Protein 4OLL (pdb70)

Secondary structure (DSSP, 8-state):
-TTHHHHHHHHHHTSGGGTT--GGGGHHHHTT-EEEEE-TT-EEE-TTS------EEE--EEEEE--SSSSPEE------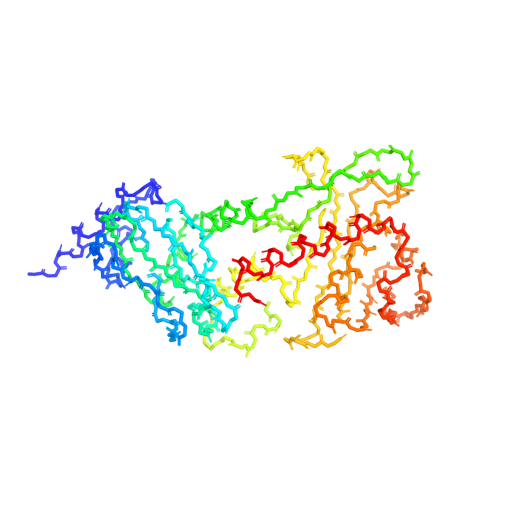-SHHHHHHT----SEEEESS-EEEEE--HHHHHHHHHS---HHHHHHHHHHHHTT---EEEE-TTS-EEEE-B--TT-GGG---TTTTSSS--HHHHHHHHHT--SSEEEE---STTS---EEEEEE-SSTT---EEEEEE-GGGTTTTHHHH--HHHHHHHHHT--EEE----TT------TTS---------EEE---GGGSSS-HHHHHHHHHHHHHHHHHTT-

CATH classification: 2.60.120.10 (+1 more: 3.40.630.30)

Structure (mmCIF, N/CA/C/O backbone):
data_4OLL
#
_entry.id   4OLL
#
_cell.length_a   38.305
_cell.length_b   82.750
_cell.length_c   105.514
_cell.angle_alpha   90.000
_cell.angle_beta   90.000
_cell.angle_gamma   90.000
#
_symmetry.space_group_name_H-M   'P 21 21 21'
#
loop_
_entity.id
_entity.type
_entity.pdbx_description
1 polymer 'Acetyltransferase Pat'
2 non-polymer 'MERCURY (II) ION'
3 non-polymer 'CALCIUM ION'
4 water water
#
loop_
_atom_site.group_PDB
_atom_site.id
_atom_site.type_symbol
_atom_site.label_atom_id
_atom_site.label_alt_id
_atom_site.label_comp_id
_atom_site.label_asym_id
_atom_site.label_entity_id
_atom_site.label_seq_id
_atom_site.pdbx_PDB_ins_code
_atom_site.Cartn_x
_atom_site.Cartn_y
_atom_site.Cartn_z
_atom_site.occupancy
_atom_site.B_iso_or_equiv
_atom_site.auth_seq_id
_atom_site.auth_comp_id
_atom_site.auth_asym_id
_atom_site.auth_atom_id
_atom_site.pdbx_PDB_model_num
ATOM 1 N N . VAL A 1 8 ? 8.928 47.476 18.730 1.00 110.67 1 VAL A N 1
ATOM 2 C CA . VAL A 1 8 ? 10.003 47.135 17.750 1.00 111.09 1 VAL A CA 1
ATOM 3 C C . VAL A 1 8 ? 9.970 45.632 17.434 1.00 111.29 1 VAL A C 1
ATOM 4 O O . VAL A 1 8 ? 9.499 44.834 18.248 1.00 115.48 1 VAL A O 1
ATOM 8 N N . ALA A 1 9 ? 10.457 45.255 16.250 1.00 110.33 2 ALA A N 1
ATOM 9 C CA . ALA A 1 9 ? 10.402 43.863 15.776 1.00 102.17 2 ALA A CA 1
ATOM 10 C C . ALA A 1 9 ? 11.505 42.955 16.351 1.00 100.53 2 ALA A C 1
ATOM 11 O O . ALA A 1 9 ? 11.794 41.899 15.799 1.00 100.40 2 ALA A O 1
ATOM 13 N N . GLU A 1 10 ? 12.105 43.368 17.466 1.00 101.62 3 GLU A N 1
ATOM 14 C CA . GLU A 1 10 ? 13.033 42.528 18.231 1.00 99.20 3 GLU A CA 1
ATOM 15 C C . GLU A 1 10 ? 12.281 41.546 19.158 1.00 93.32 3 GLU A C 1
ATOM 16 O O . GLU A 1 10 ? 12.897 40.813 19.935 1.00 91.97 3 GLU A O 1
ATOM 22 N N . LEU A 1 11 ? 10.951 41.547 19.081 1.00 86.97 4 LEU A N 1
ATOM 23 C CA . LEU A 1 11 ? 10.133 40.513 19.714 1.00 84.82 4 LEU A CA 1
ATOM 24 C C . LEU A 1 11 ? 10.428 39.143 19.065 1.00 79.91 4 LEU A C 1
ATOM 25 O O . LEU A 1 11 ? 10.203 38.096 19.678 1.00 78.49 4 LEU A O 1
ATOM 30 N N . THR A 1 12 ? 10.925 39.173 17.827 1.00 72.88 5 THR A N 1
ATOM 31 C CA . THR A 1 12 ? 11.452 37.981 17.145 1.00 69.39 5 THR A CA 1
ATOM 32 C C . THR A 1 12 ? 12.620 37.389 17.941 1.00 66.10 5 THR A C 1
ATOM 33 O O . THR A 1 12 ? 12.678 36.180 18.171 1.00 59.70 5 THR A O 1
ATOM 37 N N . GLU A 1 13 ? 13.526 38.252 18.389 1.00 64.54 6 GLU A N 1
ATOM 38 C CA . GLU A 1 13 ? 14.650 37.829 19.219 1.00 66.06 6 GLU A CA 1
ATOM 39 C C . GLU A 1 13 ? 14.253 37.141 20.551 1.00 64.89 6 GLU A C 1
ATOM 40 O O . GLU A 1 13 ? 14.944 36.207 20.988 1.00 60.69 6 GLU A O 1
ATOM 46 N N . VAL A 1 14 ? 13.155 37.592 21.185 1.00 65.00 7 VAL A N 1
ATOM 47 C CA . VAL A 1 14 ? 12.659 37.009 22.466 1.00 63.74 7 VAL A CA 1
ATOM 48 C C . VAL A 1 14 ? 11.988 35.669 22.149 1.00 58.52 7 VAL A C 1
ATOM 49 O O . VAL A 1 14 ? 12.092 34.684 22.889 1.00 57.42 7 VAL A O 1
ATOM 53 N N . ARG A 1 15 ? 11.307 35.665 21.017 1.00 54.86 8 ARG A N 1
ATOM 54 C CA . ARG A 1 15 ? 10.642 34.500 20.535 1.00 52.90 8 ARG A CA 1
ATOM 55 C C . ARG A 1 15 ? 11.680 33.414 20.198 1.00 48.56 8 ARG A C 1
ATOM 56 O O . ARG A 1 15 ? 11.488 32.269 20.592 1.00 43.20 8 ARG A O 1
ATOM 64 N N . ALA A 1 16 ? 12.774 33.768 19.517 1.00 46.68 9 ALA A N 1
ATOM 65 C CA . ALA A 1 16 ? 13.785 32.751 19.132 1.00 45.77 9 ALA A CA 1
ATOM 66 C C . ALA A 1 16 ? 14.432 32.114 20.372 1.00 47.05 9 ALA A C 1
ATOM 67 O O . ALA A 1 16 ? 14.670 30.898 20.410 1.00 45.61 9 ALA A O 1
ATOM 69 N N . ALA A 1 17 ? 14.682 32.932 21.402 1.00 46.95 10 ALA A N 1
ATOM 70 C CA . ALA A 1 17 ? 15.212 32.426 22.652 1.00 47.52 10 ALA A CA 1
ATOM 71 C C . ALA A 1 17 ? 14.223 31.533 23.363 1.00 46.30 10 ALA A C 1
ATOM 72 O O . ALA A 1 17 ? 14.603 30.564 24.017 1.00 47.06 10 ALA A O 1
ATOM 74 N N . ASP A 1 18 ? 12.942 31.835 23.239 1.00 45.43 11 ASP A N 1
ATOM 75 C CA . ASP A 1 18 ? 11.907 30.965 23.778 1.00 46.24 11 ASP A CA 1
ATOM 76 C C . ASP A 1 18 ? 11.873 29.615 23.082 1.00 43.96 11 ASP A C 1
ATOM 77 O O . ASP A 1 18 ? 11.760 28.577 23.752 1.00 44.14 11 ASP A O 1
ATOM 82 N N . LEU A 1 19 ? 11.990 29.636 21.750 1.00 40.13 12 LEU A N 1
ATOM 83 C CA . LEU A 1 19 ? 12.107 28.411 20.978 1.00 38.53 12 LEU A CA 1
ATOM 84 C C . LEU A 1 19 ? 13.345 27.587 21.338 1.00 38.92 12 LEU A C 1
ATOM 85 O O . LEU A 1 19 ? 13.239 26.352 21.492 1.00 38.86 12 LEU A O 1
ATOM 90 N N . ALA A 1 20 ? 14.495 28.257 21.478 1.00 40.73 13 ALA A N 1
ATOM 91 C CA . ALA A 1 20 ? 15.768 27.585 21.763 1.00 43.55 13 ALA A CA 1
ATOM 92 C C . ALA A 1 20 ? 15.786 26.930 23.142 1.00 46.26 13 ALA A C 1
ATOM 93 O O . ALA A 1 20 ? 16.560 26.029 23.347 1.00 48.27 13 ALA A O 1
ATOM 95 N N . ALA A 1 21 ? 14.871 27.348 24.033 1.00 48.72 14 ALA A N 1
ATOM 96 C CA . ALA A 1 21 ? 14.706 26.780 25.381 1.00 50.04 14 ALA A CA 1
ATOM 97 C C . ALA A 1 21 ? 13.927 25.447 25.404 1.00 51.02 14 ALA A C 1
ATOM 98 O O . ALA A 1 21 ? 13.981 24.730 26.402 1.00 53.69 14 ALA A O 1
ATOM 100 N N . LEU A 1 22 ? 13.240 25.097 24.313 1.00 48.05 15 LEU A N 1
ATOM 101 C CA . LEU A 1 22 ? 12.541 23.782 24.195 1.00 51.01 15 LEU A CA 1
ATOM 102 C C . LEU A 1 22 ? 13.480 22.568 24.096 1.00 50.57 15 LEU A C 1
ATOM 103 O O . LEU A 1 22 ? 14.549 22.668 23.534 1.00 49.36 15 LEU A O 1
ATOM 108 N N . GLU A 1 23 ? 13.060 21.417 24.624 1.00 54.99 16 GLU A N 1
ATOM 109 C CA . GLU A 1 23 ? 13.880 20.186 24.532 1.00 60.81 16 GLU A CA 1
ATOM 110 C C . GLU A 1 23 ? 14.091 19.873 23.028 1.00 56.04 16 GLU A C 1
ATOM 111 O O . GLU A 1 23 ? 15.201 19.529 22.558 1.00 59.68 16 GLU A O 1
ATOM 117 N N . PHE A 1 24 ? 13.032 20.112 22.292 1.00 48.96 17 PHE A N 1
ATOM 118 C CA . PHE A 1 24 ? 12.978 19.909 20.821 1.00 49.02 17 PHE A CA 1
ATOM 119 C C . PHE A 1 24 ? 14.149 20.552 20.076 1.00 47.29 17 PHE A C 1
ATOM 120 O O . PHE A 1 24 ? 14.748 19.930 19.180 1.00 47.60 17 PHE A O 1
ATOM 128 N N . PHE A 1 25 ? 14.517 21.762 20.517 1.00 44.92 18 PHE A N 1
ATOM 129 C CA . PHE A 1 25 ? 15.579 22.547 19.910 1.00 43.75 18 PHE A CA 1
ATOM 130 C C . PHE A 1 25 ? 16.872 22.535 20.746 1.00 48.45 18 PHE A C 1
ATOM 131 O O . PHE A 1 25 ? 17.716 23.408 20.572 1.00 46.75 18 PHE A O 1
ATOM 139 N N . THR A 1 26 ? 17.013 21.559 21.657 1.00 50.20 19 THR A N 1
ATOM 140 C CA . THR A 1 26 ? 18.236 21.408 22.469 1.00 54.81 19 THR A CA 1
ATOM 141 C C . THR A 1 26 ? 19.434 21.513 21.566 1.00 54.15 19 THR A C 1
ATOM 142 O O . THR A 1 26 ? 19.444 20.984 20.457 1.00 57.51 19 THR A O 1
ATOM 146 N N . GLY A 1 27 ? 20.429 22.230 22.025 1.00 55.14 20 GLY A N 1
ATOM 147 C CA . GLY A 1 27 ? 21.649 22.356 21.248 1.00 56.97 20 GLY A CA 1
ATOM 148 C C . GLY A 1 27 ? 21.507 23.438 20.201 1.00 53.95 20 GLY A C 1
ATOM 149 O O . GLY A 1 27 ? 22.495 23.823 19.577 1.00 52.91 20 GLY A O 1
ATOM 150 N N . CYS A 1 28 ? 20.293 23.980 20.031 1.00 53.38 21 CYS A N 1
ATOM 151 C CA . CYS A 1 28 ? 20.119 25.072 19.036 1.00 51.60 21 CYS A CA 1
ATOM 152 C C . CYS A 1 28 ? 20.564 26.451 19.533 1.00 51.05 21 CYS A C 1
ATOM 153 O O . CYS A 1 28 ? 20.365 26.785 20.694 1.00 51.19 21 CYS A O 1
ATOM 156 N N . ARG A 1 29 ? 21.136 27.260 18.648 1.00 52.27 22 ARG A N 1
ATOM 157 C CA . ARG A 1 29 ? 21.508 28.626 19.035 1.00 53.66 22 ARG A CA 1
ATOM 158 C C . ARG A 1 29 ? 20.290 29.504 18.764 1.00 51.19 22 ARG A C 1
ATOM 159 O O . ARG A 1 29 ? 19.687 29.361 17.697 1.00 48.57 22 ARG A O 1
ATOM 167 N N . PRO A 1 30 ? 19.920 30.392 19.705 1.00 51.28 23 PRO A N 1
ATOM 168 C CA . PRO A 1 30 ? 18.718 31.218 19.452 1.00 49.60 23 PRO A CA 1
ATOM 169 C C . PRO A 1 30 ? 18.789 31.997 18.138 1.00 49.40 23 PRO A C 1
ATOM 170 O O . PRO A 1 30 ? 17.806 32.018 17.426 1.00 46.03 23 PRO A O 1
ATOM 174 N N . SER A 1 31 ? 19.934 32.607 17.781 1.00 51.08 24 SER A N 1
ATOM 175 C CA . SER A 1 31 ? 20.000 33.288 16.481 1.00 50.38 24 SER A CA 1
ATOM 176 C C . SER A 1 31 ? 19.598 32.415 15.277 1.00 48.79 24 SER A C 1
ATOM 177 O O . SER A 1 31 ? 19.010 32.928 14.322 1.00 48.44 24 SER A O 1
ATOM 180 N N . ALA A 1 32 ? 19.887 31.108 15.318 1.00 46.36 25 ALA A N 1
ATOM 181 C CA . ALA A 1 32 ? 19.585 30.231 14.187 1.00 46.01 25 ALA A CA 1
ATOM 182 C C . ALA A 1 32 ? 18.061 30.056 14.045 1.00 42.69 25 ALA A C 1
ATOM 183 O O . ALA A 1 32 ? 17.563 29.734 13.002 1.00 41.41 25 ALA A O 1
ATOM 185 N N . LEU A 1 33 ? 17.352 30.315 15.130 1.00 42.48 26 LEU A N 1
ATOM 186 C CA . LEU A 1 33 ? 15.905 30.158 15.152 1.00 40.38 26 LEU A CA 1
ATOM 187 C C . LEU A 1 33 ? 15.116 31.433 14.839 1.00 40.72 26 LEU A C 1
ATOM 188 O O . LEU A 1 33 ? 13.895 31.405 14.872 1.00 39.21 26 LEU A O 1
ATOM 193 N N . GLU A 1 34 ? 15.801 32.537 14.551 1.00 42.65 27 GLU A N 1
ATOM 194 C CA . GLU A 1 34 ? 15.111 33.832 14.307 1.00 41.68 27 GLU A CA 1
ATOM 195 C C . GLU A 1 34 ? 14.215 33.849 13.080 1.00 41.05 27 GLU A C 1
ATOM 196 O O . GLU A 1 34 ? 13.094 34.375 13.138 1.00 41.46 27 GLU A O 1
ATOM 202 N N . PRO A 1 35 ? 14.686 33.265 11.964 1.00 39.93 28 PRO A N 1
ATOM 203 C CA . PRO A 1 35 ? 13.854 33.213 10.762 1.00 38.19 28 PRO A CA 1
ATOM 204 C C . PRO A 1 35 ? 12.610 32.345 11.038 1.00 36.45 28 PRO A C 1
ATOM 205 O O . PRO A 1 35 ? 11.492 32.684 10.666 1.00 36.95 28 PRO A O 1
ATOM 209 N N . LEU A 1 36 ? 12.791 31.241 11.737 1.00 34.75 29 LEU A N 1
ATOM 210 C CA . LEU A 1 36 ? 11.600 30.441 12.135 1.00 32.75 29 LEU A CA 1
ATOM 211 C C . LEU A 1 36 ? 10.661 31.187 13.078 1.00 34.01 29 LEU A C 1
ATOM 212 O O . LEU A 1 36 ? 9.394 31.154 12.909 1.00 33.33 29 LEU A O 1
ATOM 217 N N . ALA A 1 37 ? 11.256 31.863 14.061 1.00 35.05 30 ALA A N 1
ATOM 218 C CA . ALA A 1 37 ? 10.479 32.643 15.023 1.00 37.57 30 ALA A CA 1
ATOM 219 C C . ALA A 1 37 ? 9.537 33.618 14.320 1.00 39.69 30 ALA A C 1
ATOM 220 O O . ALA A 1 37 ? 8.386 33.780 14.694 1.00 39.54 30 ALA A O 1
ATOM 222 N N . THR A 1 38 ? 10.023 34.179 13.228 1.00 39.36 31 THR A N 1
ATOM 223 C CA . THR A 1 38 ? 9.267 35.033 12.336 1.00 39.07 31 THR A CA 1
ATOM 224 C C . THR A 1 38 ? 7.988 34.408 11.775 1.00 38.23 31 THR A C 1
ATOM 225 O O . THR A 1 38 ? 7.029 35.110 11.417 1.00 35.42 31 THR A O 1
ATOM 229 N N . GLN A 1 39 ? 7.940 33.090 11.719 1.00 36.13 32 GLN A N 1
ATOM 230 C CA . GLN A 1 39 ? 6.835 32.432 10.998 1.00 36.06 32 GLN A CA 1
ATOM 231 C C . GLN A 1 39 ? 5.894 31.742 11.947 1.00 37.11 32 GLN A C 1
ATOM 232 O O . GLN A 1 39 ? 4.958 31.091 11.491 1.00 39.34 32 GLN A O 1
ATOM 238 N N . LEU A 1 40 ? 6.197 31.772 13.233 1.00 35.96 33 LEU A N 1
ATOM 239 C CA . LEU A 1 40 ? 5.387 31.067 14.184 1.00 37.02 33 LEU A CA 1
ATOM 240 C C . LEU A 1 40 ? 4.577 32.107 14.957 1.00 40.14 33 LEU A C 1
ATOM 241 O O . LEU A 1 40 ? 4.989 33.238 15.053 1.00 41.78 33 LEU A O 1
ATOM 246 N N . ARG A 1 41 ? 3.433 31.716 15.500 1.00 40.46 34 ARG A N 1
ATOM 247 C CA . ARG A 1 41 ? 2.569 32.602 16.307 1.00 41.98 34 ARG A CA 1
ATOM 248 C C . ARG A 1 41 ? 2.418 31.882 17.645 1.00 42.79 34 ARG A C 1
ATOM 249 O O . ARG A 1 41 ? 2.263 30.656 17.676 1.00 40.16 34 ARG A O 1
ATOM 257 N N . PRO A 1 42 ? 2.459 32.634 18.767 1.00 44.27 35 PRO A N 1
ATOM 258 C CA . PRO A 1 42 ? 2.245 32.065 20.099 1.00 46.30 35 PRO A CA 1
ATOM 259 C C . PRO A 1 42 ? 0.854 31.476 20.196 1.00 46.72 35 PRO A C 1
ATOM 260 O O . PRO A 1 42 ? -0.087 32.007 19.575 1.00 46.42 35 PRO A O 1
ATOM 264 N N . LEU A 1 43 ? 0.767 30.385 20.962 1.00 45.21 36 LEU A N 1
ATOM 265 C CA . LEU A 1 43 ? -0.459 29.644 21.250 1.00 46.52 36 LEU A CA 1
ATOM 266 C C . LEU A 1 43 ? -0.622 29.493 22.769 1.00 45.12 36 LEU A C 1
ATOM 267 O O . LEU A 1 43 ? 0.294 29.074 23.490 1.00 43.43 36 LEU A O 1
ATOM 272 N N . LYS A 1 44 ? -1.787 29.862 23.277 1.00 47.71 37 LYS A N 1
ATOM 273 C CA . LYS A 1 44 ? -2.055 29.671 24.694 1.00 49.39 37 LYS A CA 1
ATOM 274 C C . LYS A 1 44 ? -3.507 29.298 24.772 1.00 47.52 37 LYS A C 1
ATOM 275 O O . LYS A 1 44 ? -4.335 30.135 24.518 1.00 51.78 37 LYS A O 1
ATOM 281 N N . ALA A 1 45 ? -3.804 28.024 25.030 1.00 45.24 38 ALA A N 1
ATOM 282 C CA . ALA A 1 45 ? -5.191 27.502 25.021 1.00 42.54 38 ALA A CA 1
ATOM 283 C C . ALA A 1 45 ? -5.548 27.142 26.405 1.00 40.48 38 ALA A C 1
ATOM 284 O O . ALA A 1 45 ? -4.663 26.798 27.202 1.00 39.39 38 ALA A O 1
ATOM 286 N N . GLU A 1 46 ? -6.839 27.258 26.722 1.00 42.59 39 GLU A N 1
ATOM 287 C CA . GLU A 1 46 ? -7.284 27.003 28.064 1.00 44.25 39 GLU A CA 1
ATOM 288 C C . GLU A 1 46 ? -7.796 25.579 28.116 1.00 43.04 39 GLU A C 1
ATOM 289 O O . GLU A 1 46 ? -8.066 24.963 27.058 1.00 41.28 39 GLU A O 1
ATOM 295 N N . PRO A 1 47 ? -7.883 25.004 29.327 1.00 43.09 40 PRO A N 1
ATOM 296 C CA . PRO A 1 47 ? -8.353 23.611 29.314 1.00 42.37 40 PRO A CA 1
ATOM 297 C C . PRO A 1 47 ? -9.724 23.482 28.665 1.00 42.65 40 PRO A C 1
ATOM 298 O O . PRO A 1 47 ? -10.587 24.347 28.880 1.00 42.30 40 PRO A O 1
ATOM 302 N N . GLY A 1 48 ? -9.912 22.432 27.861 1.00 40.09 41 GLY A N 1
ATOM 303 C CA . GLY A 1 48 ? -11.163 22.157 27.155 1.00 41.02 41 GLY A CA 1
ATOM 304 C C . GLY A 1 48 ? -11.273 22.846 25.805 1.00 39.46 41 GLY A C 1
ATOM 305 O O . GLY A 1 48 ? -12.187 22.615 25.039 1.00 41.38 41 GLY A O 1
ATOM 306 N N . GLN A 1 49 ? -10.314 23.683 25.487 1.00 40.51 42 GLN A N 1
ATOM 307 C CA . GLN A 1 49 ? -10.343 24.392 24.233 1.00 41.23 42 GLN A CA 1
ATOM 308 C C . GLN A 1 49 ? -10.017 23.454 23.069 1.00 40.43 42 GLN A C 1
ATOM 309 O O . GLN A 1 49 ? -9.054 22.641 23.145 1.00 35.90 42 GLN A O 1
ATOM 315 N N . VAL A 1 50 ? -10.816 23.553 22.000 1.00 35.34 43 VAL A N 1
ATOM 316 C CA . VAL A 1 50 ? -10.528 22.798 20.790 1.00 34.28 43 VAL A CA 1
ATOM 317 C C . VAL A 1 50 ? -9.348 23.399 20.021 1.00 35.18 43 VAL A C 1
ATOM 318 O O . VAL A 1 50 ? -9.327 24.570 19.644 1.00 36.06 43 VAL A O 1
ATOM 322 N N . LEU A 1 51 ? -8.341 22.577 19.832 1.00 32.37 44 LEU A N 1
ATOM 323 C CA . LEU A 1 51 ? -7.096 22.997 19.097 1.00 33.39 44 LEU A CA 1
ATOM 324 C C . LEU A 1 51 ? -7.222 22.735 17.619 1.00 32.03 44 LEU A C 1
ATOM 325 O O . LEU A 1 51 ? -6.894 23.592 16.809 1.00 32.06 44 LEU A O 1
ATOM 330 N N . ILE A 1 52 ? -7.739 21.550 17.281 1.00 34.51 45 ILE A N 1
ATOM 331 C CA . ILE A 1 52 ? -7.946 21.108 15.887 1.00 33.49 45 ILE A CA 1
ATOM 332 C C . ILE A 1 52 ? -9.329 20.470 15.864 1.00 35.93 45 ILE A C 1
ATOM 333 O O . ILE A 1 52 ? -9.618 19.644 16.705 1.00 36.29 45 ILE A O 1
ATOM 338 N N . ARG A 1 53 ? -10.218 20.913 14.964 1.00 37.36 46 ARG A N 1
ATOM 339 C CA . ARG A 1 53 ? -11.589 20.352 14.889 1.00 34.22 46 ARG A CA 1
ATOM 340 C C . ARG A 1 53 ? -11.648 19.328 13.743 1.00 31.80 46 ARG A C 1
ATOM 341 O O . ARG A 1 53 ? -11.320 19.661 12.611 1.00 29.30 46 ARG A O 1
ATOM 349 N N . GLN A 1 54 ? -12.161 18.131 14.003 1.00 30.29 47 GLN A N 1
ATOM 350 C CA . GLN A 1 54 ? -12.443 17.171 12.879 1.00 28.45 47 GLN A CA 1
ATOM 351 C C . GLN A 1 54 ? -13.327 17.849 11.842 1.00 26.43 47 GLN A C 1
ATOM 352 O O . GLN A 1 54 ? -14.281 18.530 12.200 1.00 28.92 47 GLN A O 1
ATOM 358 N N . GLY A 1 55 ? -12.999 17.647 10.568 1.00 26.79 48 GLY A N 1
ATOM 359 C CA . GLY A 1 55 ? -13.795 18.218 9.480 1.00 29.63 48 GLY A CA 1
ATOM 360 C C . GLY A 1 55 ? -13.270 19.563 8.977 1.00 32.70 48 GLY A C 1
ATOM 361 O O . GLY A 1 55 ? -13.732 20.040 7.934 1.00 31.96 48 GLY A O 1
ATOM 362 N N . ASP A 1 56 ? -12.282 20.174 9.687 1.00 27.49 49 ASP A N 1
ATOM 363 C CA . ASP A 1 56 ? -11.718 21.489 9.229 1.00 28.88 49 ASP A CA 1
ATOM 364 C C . ASP A 1 56 ? -10.632 21.289 8.136 1.00 26.39 49 ASP A C 1
ATOM 365 O O . ASP A 1 56 ? -10.063 20.199 8.059 1.00 26.41 49 ASP A O 1
ATOM 370 N N . PRO A 1 57 ? -10.352 22.315 7.309 1.00 23.39 50 PRO A N 1
ATOM 371 C CA . PRO A 1 57 ? -9.187 22.128 6.439 1.00 24.44 50 PRO A CA 1
ATOM 372 C C . PRO A 1 57 ? -7.926 22.247 7.363 1.00 25.23 50 PRO A C 1
ATOM 373 O O . PRO A 1 57 ? -8.086 22.732 8.512 1.00 25.29 50 PRO A O 1
ATOM 377 N N . ALA A 1 58 ? -6.794 21.775 6.911 1.00 24.34 51 ALA A N 1
ATOM 378 C CA . ALA A 1 58 ? -5.600 21.747 7.811 1.00 25.00 51 ALA A CA 1
ATOM 379 C C . ALA A 1 58 ? -4.779 22.987 7.404 1.00 24.56 51 ALA A C 1
ATOM 380 O O . ALA A 1 58 ? -4.199 23.012 6.329 1.00 24.60 51 ALA A O 1
ATOM 382 N N . LEU A 1 59 ? -4.678 23.946 8.306 1.00 26.60 52 LEU A N 1
ATOM 383 C CA . LEU A 1 59 ? -4.102 25.255 7.998 1.00 28.01 52 LEU A CA 1
ATOM 384 C C . LEU A 1 59 ? -2.785 25.461 8.737 1.00 27.41 52 LEU A C 1
ATOM 385 O O . LEU A 1 59 ? -1.952 26.284 8.313 1.00 27.61 52 LEU A O 1
ATOM 390 N N . THR A 1 60 ? -2.631 24.716 9.825 1.00 27.15 53 THR A N 1
ATOM 391 C CA . THR A 1 60 ? -1.457 24.906 10.665 1.00 28.54 53 THR A CA 1
ATOM 392 C C . THR A 1 60 ? -1.008 23.600 11.269 1.00 28.86 53 THR A C 1
ATOM 393 O O . THR A 1 60 ? -1.761 22.559 11.240 1.00 26.46 53 THR A O 1
ATOM 397 N N . PHE A 1 61 ? 0.182 23.643 11.904 1.00 26.19 54 PHE A N 1
ATOM 398 C CA . PHE A 1 61 ? 0.564 22.611 12.867 1.00 24.37 54 PHE A CA 1
ATOM 399 C C . PHE A 1 61 ? 0.895 23.357 14.159 1.00 25.96 54 PHE A C 1
ATOM 400 O O . PHE A 1 61 ? 1.066 24.601 14.154 1.00 27.05 54 PHE A O 1
ATOM 416 N N . LEU A 1 63 ? 3.411 23.228 17.705 1.00 34.45 56 LEU A N 1
ATOM 417 C CA . LEU A 1 63 ? 4.577 22.816 18.485 1.00 35.62 56 LEU A CA 1
ATOM 418 C C . LEU A 1 63 ? 4.276 23.184 19.938 1.00 36.81 56 LEU A C 1
ATOM 419 O O . LEU A 1 63 ? 4.137 24.345 20.253 1.00 37.57 56 LEU A O 1
ATOM 424 N N . ILE A 1 64 ? 4.211 22.184 20.800 1.00 37.68 57 ILE A N 1
ATOM 425 C CA . ILE A 1 64 ? 3.652 22.340 22.127 1.00 37.92 57 ILE A CA 1
ATOM 426 C C . ILE A 1 64 ? 4.809 22.447 23.110 1.00 41.94 57 ILE A C 1
ATOM 427 O O . ILE A 1 64 ? 5.676 21.567 23.154 1.00 40.97 57 ILE A O 1
ATOM 432 N N . GLU A 1 65 ? 4.835 23.538 23.863 1.00 40.64 58 GLU A N 1
ATOM 433 C CA . GLU A 1 65 ? 5.817 23.739 24.911 1.00 42.65 58 GLU A CA 1
ATOM 434 C C . GLU A 1 65 ? 5.411 22.931 26.161 1.00 43.70 58 GLU A C 1
ATO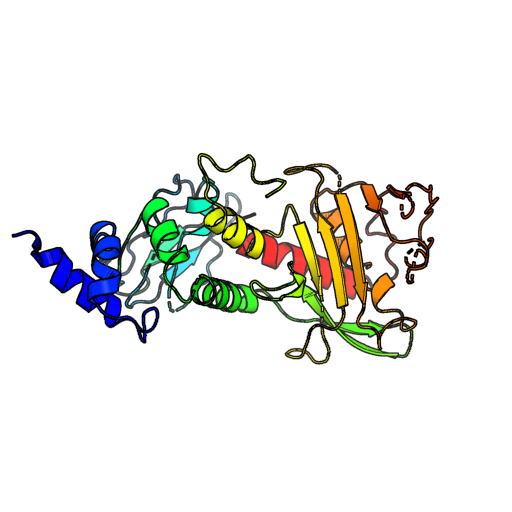M 435 O O . GLU A 1 65 ? 6.269 22.326 26.839 1.00 44.87 58 GLU A O 1
ATOM 441 N N . SER A 1 66 ? 4.112 22.921 26.475 1.00 40.10 59 SER A N 1
ATOM 442 C CA . SER A 1 66 ? 3.596 22.240 27.660 1.00 41.83 59 SER A CA 1
ATOM 443 C C . SER A 1 66 ? 2.080 22.109 27.568 1.00 40.48 59 SER A C 1
ATOM 444 O O . SER A 1 66 ? 1.425 22.909 26.856 1.00 38.59 59 SER A O 1
ATOM 447 N N . GLY A 1 67 ? 1.564 21.133 28.316 1.00 41.53 60 GLY A N 1
ATOM 448 C CA . GLY A 1 67 ? 0.120 20.835 28.431 1.00 42.14 60 GLY A CA 1
ATOM 449 C C . GLY A 1 67 ? -0.286 19.577 27.687 1.00 41.04 60 GLY A C 1
ATOM 450 O O . GLY A 1 67 ? 0.115 19.377 26.533 1.00 44.90 60 GLY A O 1
ATOM 451 N N . ARG A 1 68 ? -1.111 18.744 28.305 1.00 40.70 61 ARG A N 1
ATOM 452 C CA . ARG A 1 68 ? -1.511 17.500 27.665 1.00 42.38 61 ARG A CA 1
ATOM 453 C C . ARG A 1 68 ? -2.646 17.773 26.693 1.00 38.15 61 ARG A C 1
ATOM 454 O O . ARG A 1 68 ? -3.449 18.672 26.929 1.00 35.72 61 ARG A O 1
ATOM 462 N N . VAL A 1 69 ? -2.737 16.984 25.624 1.00 37.96 62 VAL A N 1
ATOM 463 C CA . VAL A 1 69 ? -3.885 17.153 24.713 1.00 37.70 62 VAL A CA 1
ATOM 464 C C . VAL A 1 69 ? -4.588 15.814 24.597 1.00 37.71 62 VAL A C 1
ATOM 465 O O . VAL A 1 69 ? -4.045 14.790 24.994 1.00 39.10 62 VAL A O 1
ATOM 469 N N . GLN A 1 70 ? -5.769 15.786 23.998 1.00 35.88 63 GLN A N 1
ATOM 470 C CA . GLN A 1 70 ? -6.512 14.517 23.900 1.00 38.14 63 GLN A CA 1
ATOM 471 C C . GLN A 1 70 ? -7.084 14.433 22.516 1.00 35.87 63 GLN A C 1
ATOM 472 O O . GLN A 1 70 ? -7.666 15.417 22.067 1.00 34.51 63 GLN A O 1
ATOM 478 N N . VAL A 1 71 ? -6.923 13.292 21.846 1.00 36.06 64 VAL A N 1
ATOM 479 C CA . VAL A 1 71 ? -7.359 13.174 20.452 1.00 36.75 64 VAL A CA 1
ATOM 480 C C . VAL A 1 71 ? -8.645 12.330 20.464 1.00 37.21 64 VAL A C 1
ATOM 481 O O . VAL A 1 71 ? -8.779 11.372 21.234 1.00 37.17 64 VAL A O 1
ATOM 485 N N . SER A 1 72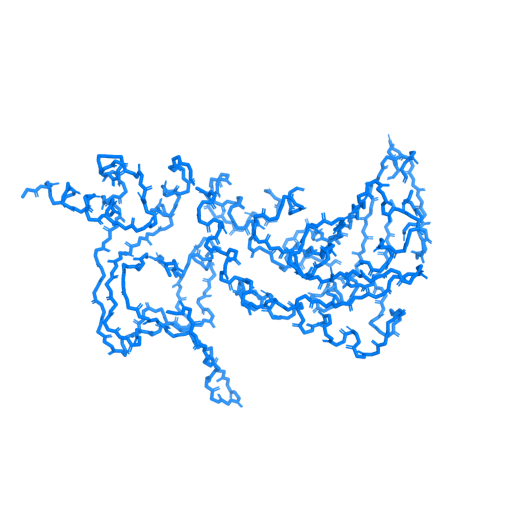 ? -9.595 12.695 19.604 1.00 35.59 65 SER A N 1
ATOM 486 C CA . SER A 1 72 ? -10.845 11.928 19.500 1.00 38.15 65 SER A CA 1
ATOM 487 C C . SER A 1 72 ? -11.326 11.966 18.037 1.00 34.56 65 SER A C 1
ATOM 488 O O . SER A 1 72 ? -10.944 12.811 17.285 1.00 37.85 65 SER A O 1
ATOM 491 N N . HIS A 1 73 ? -12.076 10.964 17.670 1.00 34.52 66 HIS A N 1
ATOM 492 C CA . HIS A 1 73 ? -12.567 10.826 16.336 1.00 33.33 66 HIS A CA 1
ATOM 493 C C . HIS A 1 73 ? -14.073 10.612 16.553 1.00 33.27 66 HIS A C 1
ATOM 494 O O . HIS A 1 73 ? -14.503 9.690 17.243 1.00 33.04 66 HIS A O 1
ATOM 501 N N . ALA A 1 74 ? -14.892 11.496 16.002 1.00 34.24 67 ALA A N 1
ATOM 502 C CA . ALA A 1 74 ? -16.376 11.417 16.209 1.00 35.00 67 ALA A CA 1
ATOM 503 C C . ALA A 1 74 ? -16.947 10.658 15.041 1.00 38.30 67 ALA A C 1
ATOM 504 O O . ALA A 1 74 ? -16.369 10.703 13.947 1.00 39.48 67 ALA A O 1
ATOM 506 N N . VAL A 1 75 ? -18.025 9.902 15.253 1.00 39.04 68 VAL A N 1
ATOM 507 C CA . VAL A 1 75 ? -18.595 9.082 14.185 1.00 39.17 68 VAL A CA 1
ATOM 508 C C . VAL A 1 75 ? -20.134 9.288 14.140 1.00 40.05 68 VAL A C 1
ATOM 509 O O . VAL A 1 75 ? -20.657 10.058 14.948 1.00 36.61 68 VAL A O 1
ATOM 513 N N . ALA A 1 76 ? -20.847 8.610 13.229 1.00 41.24 69 ALA A N 1
ATOM 514 C CA . ALA A 1 76 ? -22.315 8.820 13.113 1.00 41.06 69 ALA A CA 1
ATOM 515 C C . ALA A 1 76 ? -23.066 7.685 13.792 1.00 42.27 69 ALA A C 1
ATOM 516 O O . ALA A 1 76 ? -24.352 7.678 13.832 1.00 39.59 69 ALA A O 1
ATOM 518 N N . ASP A 1 77 ? -22.287 6.749 14.362 1.00 41.97 70 ASP A N 1
ATOM 519 C CA . ASP A 1 77 ? -22.900 5.542 14.893 1.00 46.25 70 ASP A CA 1
ATOM 520 C C . ASP A 1 77 ? -22.592 5.200 16.361 1.00 46.50 70 ASP A C 1
ATOM 521 O O . ASP A 1 77 ? -22.926 4.110 16.850 1.00 49.48 70 ASP A O 1
ATOM 526 N N . GLY A 1 78 ? -22.012 6.152 17.072 1.00 45.62 71 GLY A N 1
ATOM 527 C CA . GLY A 1 78 ? -21.842 6.023 18.534 1.00 46.78 71 GLY A CA 1
ATOM 528 C C . GLY A 1 78 ? -20.950 7.164 19.031 1.00 46.20 71 GLY A C 1
ATOM 529 O O . GLY A 1 78 ? -20.651 8.108 18.257 1.00 43.96 71 GLY A O 1
ATOM 530 N N . PRO A 1 79 ? -20.537 7.107 20.318 1.00 47.96 72 PRO A N 1
ATOM 531 C CA . PRO A 1 79 ? -19.820 8.209 20.935 1.00 50.28 72 PRO A CA 1
ATOM 532 C C . PRO A 1 79 ? -18.369 8.334 20.395 1.00 46.81 72 PRO A C 1
ATOM 533 O O . PRO A 1 79 ? -17.885 7.403 19.738 1.00 46.57 72 PRO A O 1
ATOM 537 N N . PRO A 1 80 ? -17.694 9.487 20.629 1.00 46.67 73 PRO A N 1
ATOM 538 C CA . PRO A 1 80 ? -16.365 9.670 20.058 1.00 44.75 73 PRO A CA 1
ATOM 539 C C . PRO A 1 80 ? -15.341 8.712 20.630 1.00 46.48 73 PRO A C 1
ATOM 540 O O . PRO A 1 80 ? -15.424 8.332 21.809 1.00 50.11 73 PRO A O 1
ATOM 544 N N . ILE A 1 81 ? -14.422 8.297 19.768 1.00 48.23 74 ILE A N 1
ATOM 545 C CA . ILE A 1 81 ? -13.301 7.401 20.168 1.00 53.54 74 ILE A CA 1
ATOM 546 C C . ILE A 1 81 ? -12.190 8.313 20.662 1.00 48.91 74 ILE A C 1
ATOM 547 O O . ILE A 1 81 ? -11.677 9.108 19.891 1.00 41.40 74 ILE A O 1
ATOM 552 N N . VAL A 1 82 ? -11.837 8.183 21.935 1.00 51.65 75 VAL A N 1
ATOM 553 C CA . VAL A 1 82 ? -10.918 9.092 22.594 1.00 57.16 75 VAL A CA 1
ATOM 554 C C . VAL A 1 82 ? -9.546 8.415 22.772 1.00 63.37 75 VAL A C 1
ATOM 555 O O . VAL A 1 82 ? -9.482 7.199 22.972 1.00 67.18 75 VAL A O 1
ATOM 559 N N . LEU A 1 83 ? -8.472 9.201 22.670 1.00 64.34 76 LEU A N 1
ATOM 560 C CA . LEU A 1 83 ? -7.118 8.766 23.058 1.00 68.77 76 LEU A CA 1
ATOM 561 C C . LEU A 1 83 ? -6.390 9.795 23.935 1.00 75.70 76 LEU A C 1
ATOM 562 O O . LEU A 1 83 ? -6.741 9.912 25.117 1.00 81.87 76 LEU A O 1
ATOM 567 N N . ASP A 1 84 ? -5.435 10.557 23.352 1.00 72.33 77 ASP A N 1
ATOM 568 C CA . ASP A 1 84 ? -4.306 11.185 24.095 1.00 75.26 77 ASP A CA 1
ATOM 569 C C . ASP A 1 84 ? -2.931 11.038 23.364 1.00 73.74 77 ASP A C 1
ATOM 570 O O . ASP A 1 84 ? -2.512 9.907 23.070 1.00 69.45 77 ASP A O 1
ATOM 575 N N . ILE A 1 85 ? -2.229 12.142 23.063 1.00 70.51 78 ILE A N 1
ATOM 576 C CA . ILE A 1 85 ? -0.778 12.044 22.733 1.00 73.95 78 ILE A CA 1
ATOM 577 C C . ILE A 1 85 ? 0.051 12.699 23.846 1.00 76.70 78 ILE A C 1
ATOM 578 O O . ILE A 1 85 ? 0.900 13.567 23.583 1.00 76.58 78 ILE A O 1
ATOM 583 N N . GLU A 1 86 ? -0.205 12.275 25.090 1.00 78.78 79 GLU A N 1
ATOM 584 C CA . GLU A 1 86 ? 0.296 12.959 26.297 1.00 78.15 79 GLU A CA 1
ATOM 585 C C . GLU A 1 86 ? 0.077 14.476 26.233 1.00 73.45 79 GLU A C 1
ATOM 586 O O . GLU A 1 86 ? -0.746 14.976 25.452 1.00 51.45 79 GLU A O 1
ATOM 592 N N . LEU A 1 89 ? 3.890 16.746 21.401 1.00 50.13 82 LEU A N 1
ATOM 593 C CA . LEU A 1 89 ? 4.968 17.658 21.028 1.00 42.01 82 LEU A CA 1
ATOM 594 C C . LEU A 1 89 ? 4.668 18.373 19.648 1.00 37.77 82 LEU A C 1
ATOM 595 O O . LEU A 1 89 ? 4.776 19.590 19.556 1.00 37.76 82 LEU A O 1
ATOM 600 N N . ILE A 1 90 ? 4.416 17.608 18.601 1.00 33.80 83 ILE A N 1
ATOM 601 C CA . ILE A 1 90 ? 4.035 18.133 17.276 1.00 32.78 83 ILE A CA 1
ATOM 602 C C . ILE A 1 90 ? 2.594 17.655 17.054 1.00 32.28 83 ILE A C 1
ATOM 603 O O . ILE A 1 90 ? 2.318 16.482 17.182 1.00 32.23 83 ILE A O 1
ATOM 608 N N . ILE A 1 91 ? 1.697 18.540 16.648 1.00 30.09 84 ILE A N 1
ATOM 609 C CA . ILE A 1 91 ? 0.332 18.107 16.326 1.00 29.56 84 ILE A CA 1
ATOM 610 C C . ILE A 1 91 ? -0.133 18.693 15.003 1.00 26.99 84 ILE A C 1
ATOM 611 O O . ILE A 1 91 ? 0.078 19.859 14.717 1.00 26.65 84 ILE A O 1
ATOM 616 N N . GLY A 1 92 ? -0.814 17.898 14.229 1.00 26.65 85 GLY A N 1
ATOM 617 C CA . GLY A 1 92 ? -1.549 18.438 13.097 1.00 25.96 85 GLY A CA 1
ATOM 618 C C . GLY A 1 92 ? -0.799 18.494 11.798 1.00 24.81 85 GLY A C 1
ATOM 619 O O . GLY A 1 92 ? -1.357 18.978 10.776 1.00 22.24 85 GLY A O 1
ATOM 620 N N . GLU A 1 93 ? 0.448 18.012 11.818 1.00 27.46 86 GLU A N 1
ATOM 621 C CA . GLU A 1 93 ? 1.357 18.324 10.686 1.00 26.62 86 GLU A CA 1
ATOM 622 C C . GLU A 1 93 ? 1.103 17.388 9.477 1.00 26.00 86 GLU A C 1
ATOM 623 O O . GLU A 1 93 ? 1.352 17.751 8.318 1.00 25.24 86 GLU A O 1
ATOM 629 N N . ILE A 1 94 ? 0.588 16.196 9.713 1.00 24.40 87 ILE A N 1
ATOM 630 C CA . ILE A 1 94 ? 0.428 15.293 8.539 1.00 25.67 87 ILE A CA 1
ATOM 631 C C . ILE A 1 94 ? -0.683 15.794 7.618 1.00 25.81 87 ILE A C 1
ATOM 632 O O . ILE A 1 94 ? -0.521 15.909 6.380 1.00 25.35 87 ILE A O 1
ATOM 637 N N . ALA A 1 95 ? -1.867 16.073 8.166 1.00 25.89 88 ALA A N 1
ATOM 638 C CA . ALA A 1 95 ? -2.967 16.580 7.333 1.00 24.26 88 ALA A CA 1
ATOM 639 C C . ALA A 1 95 ? -2.569 17.947 6.682 1.00 23.85 88 ALA A C 1
ATOM 640 O O . ALA A 1 95 ? -2.911 18.263 5.530 1.00 24.27 88 ALA A O 1
ATOM 642 N N . LEU A 1 96 ? -1.762 18.743 7.403 1.00 23.47 89 LEU A N 1
ATOM 643 C CA . LEU A 1 96 ? -1.267 20.019 6.868 1.00 22.83 89 LEU A CA 1
ATOM 644 C C . LEU A 1 96 ? -0.433 19.740 5.619 1.00 23.68 89 LEU A C 1
ATOM 645 O O . LEU A 1 96 ? -0.637 20.379 4.600 1.00 22.92 89 LEU A O 1
ATOM 650 N N . LEU A 1 97 ? 0.531 18.827 5.700 1.00 23.20 90 LEU A N 1
ATOM 651 C CA . LEU A 1 97 ? 1.418 18.628 4.514 1.00 23.47 90 LEU A CA 1
ATOM 652 C C . LEU A 1 97 ? 0.695 17.892 3.451 1.00 24.68 90 LEU A C 1
ATOM 653 O O . LEU A 1 97 ? 0.958 18.120 2.274 1.00 26.45 90 LEU A O 1
ATOM 658 N N . ARG A 1 98 ? -0.230 16.989 3.813 1.00 22.79 91 ARG A N 1
ATOM 659 C CA . ARG A 1 98 ? -1.014 16.307 2.713 1.00 24.62 91 ARG A CA 1
ATOM 660 C C . ARG A 1 98 ? -2.114 17.181 2.075 1.00 26.55 91 ARG A C 1
ATOM 661 O O . ARG A 1 98 ? -2.664 16.810 1.054 1.00 25.90 91 ARG A O 1
ATOM 669 N N . ASP A 1 99 ? -2.442 18.281 2.705 1.00 24.10 92 ASP A N 1
ATOM 670 C CA . ASP A 1 99 ? -3.693 19.069 2.390 1.00 24.86 92 ASP A CA 1
ATOM 671 C C . ASP A 1 99 ? -4.905 18.105 2.422 1.00 25.58 92 ASP A C 1
ATOM 672 O O . ASP A 1 99 ? -5.650 17.968 1.427 1.00 27.23 92 ASP A O 1
ATOM 677 N N . ALA A 1 100 ? -5.107 17.468 3.575 1.00 24.82 93 ALA A N 1
ATOM 678 C CA . ALA A 1 100 ? -6.260 16.596 3.746 1.00 25.39 93 ALA A CA 1
ATOM 679 C C . ALA A 1 100 ? -7.086 17.229 4.890 1.00 25.42 93 ALA A C 1
ATOM 680 O O . ALA A 1 100 ? -6.525 17.915 5.789 1.00 26.43 93 ALA A O 1
ATOM 682 N N . PRO A 1 101 ? -8.405 17.012 4.886 1.00 27.52 94 PRO A N 1
ATOM 683 C CA . PRO A 1 101 ? -9.185 17.506 6.033 1.00 24.88 94 PRO A CA 1
ATOM 684 C C . PRO A 1 101 ? -8.891 16.752 7.288 1.00 25.14 94 PRO A C 1
ATOM 685 O O . PRO A 1 101 ? -8.471 15.587 7.217 1.00 29.12 94 PRO A O 1
ATOM 689 N N . ARG A 1 102 ? -9.090 17.423 8.434 1.00 25.12 95 ARG A N 1
ATOM 690 C CA . ARG A 1 102 ? -8.813 16.898 9.801 1.00 25.27 95 ARG A CA 1
ATOM 691 C C . ARG A 1 102 ? -9.756 15.702 10.009 1.00 28.73 95 ARG A C 1
ATOM 692 O O . ARG A 1 102 ? -10.970 15.844 9.736 1.00 26.92 95 ARG A O 1
ATOM 700 N N . THR A 1 103 ? -9.214 14.564 10.376 1.00 29.76 96 THR A N 1
ATOM 701 C CA . THR A 1 103 ? -10.044 13.391 10.685 1.00 33.34 96 THR A CA 1
ATOM 702 C C . THR A 1 103 ? -10.276 13.172 12.144 1.00 34.53 96 THR A C 1
ATOM 703 O O . THR A 1 103 ? -10.938 12.194 12.531 1.00 33.45 96 THR A O 1
ATOM 707 N N . ALA A 1 104 ? -9.751 14.075 12.974 1.00 31.83 97 ALA A N 1
ATOM 708 C CA . ALA A 1 104 ? -9.926 13.913 14.402 1.00 34.45 97 ALA A CA 1
ATOM 709 C C . ALA A 1 104 ? -9.870 15.248 15.055 1.00 31.08 97 ALA A C 1
ATOM 710 O O . ALA A 1 104 ? -9.381 16.202 14.482 1.00 33.40 97 ALA A O 1
ATOM 712 N N . THR A 1 105 ? -10.344 15.326 16.288 1.00 31.40 98 THR A N 1
ATOM 713 C CA . THR A 1 105 ? -10.428 16.574 16.951 1.00 31.43 98 THR A CA 1
ATOM 714 C C . THR A 1 105 ? -9.306 16.497 18.027 1.00 32.10 98 THR A C 1
ATOM 715 O O . THR A 1 105 ? -9.144 15.424 18.606 1.00 32.33 98 THR A O 1
ATOM 719 N N . VAL A 1 106 ? -8.546 17.594 18.252 1.00 29.30 99 VAL A N 1
ATOM 720 C CA . VAL A 1 106 ? -7.622 17.636 19.398 1.00 28.88 99 VAL A CA 1
ATOM 721 C C . VAL A 1 106 ? -8.058 18.741 20.389 1.00 29.97 99 VAL A C 1
ATOM 722 O O . VAL A 1 106 ? -8.278 19.887 20.003 1.00 30.43 99 VAL A O 1
ATOM 726 N N . VAL A 1 107 ? -8.170 18.385 21.664 1.00 31.03 100 VAL A N 1
ATOM 727 C CA . VAL A 1 107 ? -8.640 19.308 22.682 1.00 31.20 100 VAL A CA 1
ATOM 728 C C . VAL A 1 107 ? -7.528 19.462 23.716 1.00 32.83 100 VAL A C 1
ATOM 729 O O . VAL A 1 107 ? -6.851 18.468 24.018 1.00 33.42 100 VAL A O 1
ATOM 733 N N . ALA A 1 108 ? -7.331 20.676 24.262 1.00 32.72 101 ALA A N 1
ATOM 734 C CA . ALA A 1 108 ? -6.409 20.878 25.360 1.00 32.71 101 ALA A CA 1
ATOM 735 C C . ALA A 1 108 ? -6.994 20.151 26.585 1.00 33.48 101 ALA A C 1
ATOM 736 O O . ALA A 1 108 ? -8.104 20.424 26.952 1.00 36.38 101 ALA A O 1
ATOM 738 N N . ALA A 1 109 ? -6.269 19.280 27.244 1.00 34.48 102 ALA A N 1
ATOM 739 C CA . ALA A 1 109 ? -6.785 18.671 28.467 1.00 35.74 102 ALA A CA 1
ATOM 740 C C . ALA A 1 109 ? -6.361 19.467 29.725 1.00 37.92 102 ALA A C 1
ATOM 741 O O . ALA A 1 109 ? -6.882 19.290 30.823 1.00 39.84 102 ALA A O 1
ATOM 743 N N . GLU A 1 110 ? -5.416 20.368 29.535 1.00 38.40 103 GLU A N 1
ATOM 744 C CA . GLU A 1 110 ? -4.811 21.235 30.562 1.00 40.99 103 GLU A CA 1
ATOM 745 C C . GLU A 1 110 ? -4.559 22.522 29.795 1.00 39.86 103 GLU A C 1
ATOM 746 O O . GLU A 1 110 ? -4.629 22.500 28.585 1.00 39.02 103 GLU A O 1
ATOM 752 N N . PRO A 1 111 ? -4.125 23.592 30.477 1.00 41.61 104 PRO A N 1
ATOM 753 C CA . PRO A 1 111 ? -3.451 24.720 29.787 1.00 40.65 104 PRO A CA 1
ATOM 754 C C . PRO A 1 111 ? -2.409 24.227 28.788 1.00 40.22 104 PRO A C 1
ATOM 755 O O . PRO A 1 111 ? -1.560 23.389 29.130 1.00 41.98 104 PRO A O 1
ATOM 759 N N . VAL A 1 112 ? -2.471 24.746 27.575 1.00 37.41 105 VAL A N 1
ATOM 760 C CA . VAL A 1 112 ? -1.544 24.264 26.535 1.00 37.71 105 VAL A CA 1
ATOM 761 C C . VAL A 1 112 ? -0.878 25.538 26.045 1.00 39.56 105 VAL A C 1
ATOM 762 O O . VAL A 1 112 ? -1.590 26.503 25.711 1.00 40.31 105 VAL A O 1
ATOM 766 N N . ILE A 1 113 ? 0.462 25.543 26.064 1.00 39.84 106 ILE A N 1
ATOM 767 C CA . ILE A 1 113 ? 1.243 26.688 25.590 1.00 41.09 106 ILE A CA 1
ATOM 768 C C . ILE A 1 113 ? 2.125 26.167 24.460 1.00 41.14 106 ILE A C 1
ATOM 769 O O . ILE A 1 113 ? 2.761 25.111 24.558 1.00 41.61 106 ILE A O 1
ATOM 774 N N . GLY A 1 114 ? 2.170 26.911 23.370 1.00 42.93 107 GLY A N 1
ATOM 775 C CA . GLY A 1 114 ? 3.115 26.564 22.316 1.00 43.59 107 GLY A CA 1
ATOM 776 C C . GLY A 1 114 ? 3.096 27.557 21.185 1.00 41.70 107 GLY A C 1
ATOM 777 O O . GLY A 1 114 ? 2.920 28.751 21.409 1.00 39.66 107 GLY A O 1
ATOM 778 N N . TRP A 1 115 ? 3.234 27.037 19.960 1.00 39.19 108 TRP A N 1
ATOM 779 C CA . TRP A 1 115 ? 3.444 27.867 18.806 1.00 37.91 108 TRP A CA 1
ATOM 780 C C . TRP A 1 115 ? 2.715 27.256 17.646 1.00 34.52 108 TRP A C 1
ATOM 781 O O . TRP A 1 115 ? 2.655 26.025 17.524 1.00 33.70 108 TRP A O 1
ATOM 792 N N . VAL A 1 116 ? 2.182 28.112 16.764 1.00 32.65 109 VAL A N 1
ATOM 793 C CA . VAL A 1 116 ? 1.495 27.607 15.607 1.00 33.16 109 VAL A CA 1
ATOM 794 C C . VAL A 1 116 ? 2.184 28.109 14.324 1.00 31.70 109 VAL A C 1
ATOM 795 O O . VAL A 1 116 ? 2.587 29.283 14.275 1.00 31.43 109 VAL A O 1
ATOM 799 N N . GLY A 1 117 ? 2.307 27.224 13.313 1.00 29.84 110 GLY A N 1
ATOM 800 C CA . GLY A 1 117 ? 2.886 27.584 12.030 1.00 28.91 110 GLY A CA 1
ATOM 801 C C . GLY A 1 117 ? 2.175 26.934 10.857 1.00 27.18 110 GLY A C 1
ATOM 802 O O . GLY A 1 117 ? 1.405 25.927 11.017 1.00 27.44 110 GLY A O 1
ATOM 803 N N . ASP A 1 118 ? 2.463 27.454 9.671 1.00 27.71 111 ASP A N 1
ATOM 804 C CA . ASP A 1 118 ? 1.851 26.873 8.463 1.00 27.71 111 ASP A CA 1
ATOM 805 C C . ASP A 1 118 ? 2.792 25.940 7.802 1.00 27.27 111 ASP A C 1
ATOM 806 O O . ASP A 1 118 ? 3.829 25.627 8.380 1.00 26.99 111 ASP A O 1
ATOM 811 N N . ARG A 1 119 ? 2.467 25.481 6.583 1.00 24.26 112 ARG A N 1
ATOM 812 C CA . ARG A 1 119 ? 3.320 24.447 5.964 1.00 25.36 112 ARG A CA 1
ATOM 813 C C . ARG A 1 119 ? 4.721 24.981 5.718 1.00 24.87 112 ARG A C 1
ATOM 814 O O . ARG A 1 119 ? 5.693 24.231 5.815 1.00 25.12 112 ARG A O 1
ATOM 822 N N . ASP A 1 120 ? 4.814 26.228 5.310 1.00 25.16 113 ASP A N 1
ATOM 823 C CA . ASP A 1 120 ? 6.144 26.857 5.071 1.00 27.55 113 ASP A CA 1
ATOM 824 C C . ASP A 1 120 ? 6.989 26.829 6.351 1.00 26.55 113 ASP A C 1
ATOM 825 O O . ASP A 1 120 ? 8.202 26.594 6.264 1.00 26.33 113 ASP A O 1
ATOM 830 N N . ALA A 1 121 ? 6.385 27.135 7.509 1.00 25.14 114 ALA A N 1
ATOM 831 C CA . ALA A 1 121 ? 7.113 27.113 8.802 1.00 25.72 114 ALA A CA 1
ATOM 832 C C . ALA A 1 121 ? 7.597 25.657 9.052 1.00 25.31 114 ALA A C 1
ATOM 833 O O . ALA A 1 121 ? 8.698 25.432 9.556 1.00 25.37 114 ALA A O 1
ATOM 835 N N . PHE A 1 122 ? 6.744 24.670 8.767 1.00 24.05 115 PHE A N 1
ATOM 836 C CA . PHE A 1 122 ? 7.182 23.291 9.004 1.00 25.00 115 PHE A CA 1
ATOM 837 C C . PHE A 1 122 ? 8.340 22.930 8.065 1.00 26.24 115 PHE A C 1
ATOM 838 O O . PHE A 1 122 ? 9.271 22.236 8.476 1.00 25.60 115 PHE A O 1
ATOM 846 N N . ASP A 1 123 ? 8.243 23.411 6.823 1.00 24.01 116 ASP A N 1
ATOM 847 C CA . ASP A 1 123 ? 9.407 23.155 5.876 1.00 25.47 116 ASP A CA 1
ATOM 848 C C . ASP A 1 123 ? 10.691 23.851 6.327 1.00 26.27 116 ASP A C 1
ATOM 849 O O . ASP A 1 123 ? 11.791 23.313 6.215 1.00 26.01 116 ASP A O 1
ATOM 854 N N . THR A 1 124 ? 10.555 25.003 6.956 1.00 27.32 117 THR A N 1
ATOM 855 C CA . THR A 1 124 ? 11.737 25.648 7.589 1.00 27.13 117 THR A CA 1
ATOM 856 C C . THR A 1 124 ? 12.364 24.730 8.644 1.00 26.26 117 THR A C 1
ATOM 857 O O . THR A 1 124 ? 13.569 24.447 8.602 1.00 26.72 117 THR A O 1
ATOM 861 N N . ILE A 1 125 ? 11.551 24.192 9.550 1.00 23.58 118 ILE A N 1
ATOM 862 C CA . ILE A 1 125 ? 12.071 23.246 10.553 1.00 23.86 118 ILE A CA 1
ATOM 863 C C . ILE A 1 125 ? 12.732 22.062 9.871 1.00 24.74 118 ILE A C 1
ATOM 864 O O . ILE A 1 125 ? 13.807 21.647 10.261 1.00 25.69 118 ILE A O 1
ATOM 869 N N . LEU A 1 126 ? 12.073 21.516 8.860 1.00 22.36 119 LEU A N 1
ATOM 870 C CA . LEU A 1 126 ? 12.622 20.313 8.224 1.00 21.54 119 LEU A CA 1
ATOM 871 C C . LEU A 1 126 ? 14.006 20.527 7.608 1.00 24.69 119 LEU A C 1
ATOM 872 O O . LEU A 1 126 ? 14.777 19.545 7.511 1.00 25.35 119 LEU A O 1
ATOM 877 N N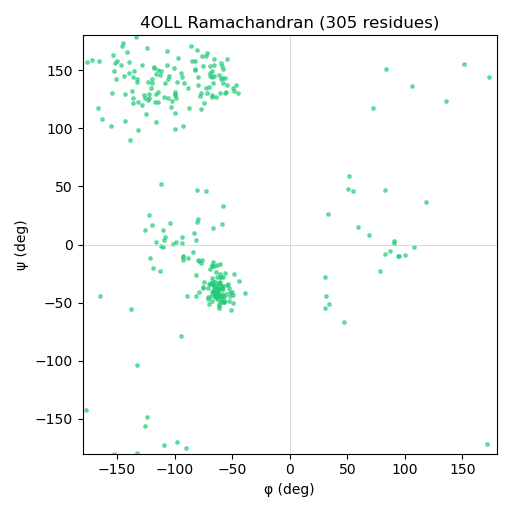 . HIS A 1 127 ? 14.322 21.772 7.248 1.00 23.07 120 HIS A N 1
ATOM 878 C CA . HIS A 1 127 ? 15.662 22.082 6.675 1.00 24.38 120 HIS A CA 1
ATOM 879 C C . HIS A 1 127 ? 16.737 22.522 7.648 1.00 29.00 120 HIS A C 1
ATOM 880 O O . HIS A 1 127 ? 17.897 22.601 7.255 1.00 29.33 120 HIS A O 1
ATOM 887 N N . LEU A 1 128 ? 16.383 22.787 8.891 1.00 26.04 121 LEU A N 1
ATOM 888 C CA . LEU A 1 128 ? 17.416 23.127 9.900 1.00 27.73 121 LEU A CA 1
ATOM 889 C C . LEU A 1 128 ? 18.282 21.917 10.249 1.00 27.76 121 LEU A C 1
ATOM 890 O O . LEU A 1 128 ? 17.798 20.783 10.323 1.00 27.00 121 LEU A O 1
ATOM 895 N N . PRO A 1 129 ? 19.590 22.149 10.513 1.00 29.49 122 PRO A N 1
ATOM 896 C CA . PRO A 1 129 ? 20.472 21.017 10.697 1.00 29.04 122 PRO A CA 1
ATOM 897 C C . PRO A 1 129 ? 19.968 20.098 11.804 1.00 30.19 122 PRO A C 1
ATOM 898 O O . PRO A 1 129 ? 19.647 20.568 12.952 1.00 28.25 122 PRO A O 1
ATOM 902 N N . GLY A 1 130 ? 19.912 18.807 11.481 1.00 28.64 123 GLY A N 1
ATOM 903 C CA . GLY A 1 130 ? 19.592 17.803 12.487 1.00 29.85 123 GLY A CA 1
ATOM 904 C C . GLY A 1 130 ? 18.058 17.660 12.717 1.00 28.01 123 GLY A C 1
ATOM 905 O O . GLY A 1 130 ? 17.596 16.657 13.333 1.00 26.68 123 GLY A O 1
ATOM 914 N N . PHE A 1 132 ? 15.348 17.359 10.721 1.00 27.85 125 PHE A N 1
ATOM 915 C CA . PHE A 1 132 ? 14.526 16.400 9.971 1.00 28.57 125 PHE A CA 1
ATOM 916 C C . PHE A 1 132 ? 14.512 15.067 10.763 1.00 28.80 125 PHE A C 1
ATOM 917 O O . PHE A 1 132 ? 13.443 14.457 10.995 1.00 27.04 125 PHE A O 1
ATOM 925 N N . ASP A 1 133 ? 15.707 14.562 11.136 1.00 25.29 126 ASP A N 1
ATOM 926 C CA . ASP A 1 133 ? 15.699 13.350 11.942 1.00 29.36 126 ASP A CA 1
ATOM 927 C C . ASP A 1 133 ? 15.026 13.447 13.289 1.00 29.33 126 ASP A C 1
ATOM 928 O O . ASP A 1 133 ? 14.416 12.451 13.741 1.00 27.26 126 ASP A O 1
ATOM 933 N N . ARG A 1 134 ? 15.109 14.610 13.933 1.00 27.38 127 ARG A N 1
ATOM 934 C CA . ARG A 1 134 ? 14.403 14.748 15.203 1.00 30.20 127 ARG A CA 1
ATOM 935 C C . ARG A 1 134 ? 12.890 14.696 15.030 1.00 30.28 127 ARG A C 1
ATOM 936 O O . ARG A 1 134 ? 12.192 14.110 15.845 1.00 29.49 127 ARG A O 1
ATOM 944 N N . LEU A 1 135 ? 12.404 15.335 13.981 1.00 26.89 128 LEU A N 1
ATOM 945 C CA . LEU A 1 135 ? 10.955 15.249 13.654 1.00 28.44 128 LEU A CA 1
ATOM 946 C C . LEU A 1 135 ? 10.534 13.827 13.345 1.00 27.34 128 LEU A C 1
ATOM 947 O O . LEU A 1 135 ? 9.433 13.380 13.729 1.00 29.24 128 LEU A O 1
ATOM 952 N N . VAL A 1 136 ? 11.390 13.100 12.656 1.00 25.66 129 VAL A N 1
ATOM 953 C CA . VAL A 1 136 ? 11.096 11.719 12.342 1.00 28.12 129 VAL A CA 1
ATOM 954 C C . VAL A 1 136 ? 11.097 10.862 13.630 1.00 30.40 129 VAL A C 1
ATOM 955 O O . VAL A 1 136 ? 10.187 10.088 13.753 1.00 28.13 129 VAL A O 1
ATOM 959 N N . ARG A 1 137 ? 12.028 11.042 14.590 1.00 28.61 130 ARG A N 1
ATOM 960 C CA . ARG A 1 137 ? 11.965 10.347 15.896 1.00 30.17 130 ARG A CA 1
ATOM 961 C C . ARG A 1 137 ? 10.689 10.678 16.651 1.00 28.79 130 ARG A C 1
ATOM 962 O O . ARG A 1 137 ? 10.120 9.799 17.300 1.00 28.38 130 ARG A O 1
ATOM 970 N N . ILE A 1 138 ? 10.214 11.915 16.571 1.00 27.32 131 ILE A N 1
ATOM 971 C CA . ILE A 1 138 ? 8.948 12.238 17.246 1.00 29.18 131 ILE A CA 1
ATOM 972 C C . ILE A 1 138 ? 7.759 11.459 16.631 1.00 28.78 131 ILE A C 1
ATOM 973 O O . ILE A 1 138 ? 6.940 10.860 17.345 1.00 29.22 131 ILE A O 1
ATOM 978 N N . ALA A 1 139 ? 7.745 11.425 15.312 1.00 29.46 132 ALA A N 1
ATOM 979 C CA . ALA A 1 139 ? 6.711 10.695 14.579 1.00 30.11 132 ALA A CA 1
ATOM 980 C C . ALA A 1 139 ? 6.804 9.219 14.918 1.00 30.63 132 ALA A C 1
ATOM 981 O O . ALA A 1 139 ? 5.717 8.517 15.125 1.00 31.56 132 ALA A O 1
ATOM 983 N N . ARG A 1 140 ? 8.041 8.703 15.004 1.00 26.75 133 ARG A N 1
ATOM 984 C CA . ARG A 1 140 ? 8.260 7.347 15.370 1.00 26.53 133 ARG A CA 1
ATOM 985 C C . ARG A 1 140 ? 7.711 6.963 16.789 1.00 30.58 133 ARG A C 1
ATOM 986 O O . ARG A 1 140 ? 7.078 5.896 16.983 1.00 30.50 133 ARG A O 1
ATOM 994 N N . GLN A 1 141 ? 7.983 7.817 17.766 1.00 30.06 134 GLN A N 1
ATOM 995 C CA . GLN A 1 141 ? 7.547 7.568 19.119 1.00 31.80 134 GLN A CA 1
ATOM 996 C C . GLN A 1 141 ? 6.041 7.565 19.138 1.00 32.74 134 GLN A C 1
ATOM 997 O O . GLN A 1 141 ? 5.454 6.704 19.763 1.00 31.71 134 GLN A O 1
ATOM 1003 N N . ARG A 1 142 ? 5.411 8.532 18.465 1.00 29.93 135 ARG A N 1
ATOM 1004 C CA . ARG A 1 142 ? 3.932 8.550 18.387 1.00 32.77 135 ARG A CA 1
ATOM 1005 C C . ARG A 1 142 ? 3.420 7.237 17.797 1.00 35.99 135 ARG A C 1
ATOM 1006 O O . ARG A 1 142 ? 2.501 6.600 18.353 1.00 36.99 135 ARG A O 1
ATOM 1014 N N . LEU A 1 143 ? 3.980 6.807 16.667 1.00 32.65 136 LEU A N 1
ATOM 1015 C CA . LEU A 1 143 ? 3.511 5.545 16.048 1.00 35.71 136 LEU A CA 1
ATOM 1016 C C . LEU A 1 143 ? 3.779 4.259 16.793 1.00 36.85 136 LEU A C 1
ATOM 1017 O O . LEU A 1 143 ? 2.991 3.251 16.661 1.00 37.02 136 LEU A O 1
ATOM 1022 N N . ALA A 1 144 ? 4.859 4.243 17.578 1.00 34.82 137 ALA A N 1
ATOM 1023 C CA . ALA A 1 144 ? 5.212 3.026 18.270 1.00 37.45 137 ALA A CA 1
ATOM 1024 C C . ALA A 1 144 ? 4.117 2.624 19.265 1.00 37.04 137 ALA A C 1
ATOM 1025 O O . ALA A 1 144 ? 3.911 1.400 19.521 1.00 34.51 137 ALA A O 1
ATOM 1027 N N . ALA A 1 145 ? 3.389 3.627 19.767 1.00 37.55 138 ALA A N 1
ATOM 1028 C CA . ALA A 1 145 ? 2.212 3.405 20.620 1.00 39.35 138 ALA A CA 1
ATOM 1029 C C . ALA A 1 145 ? 1.125 2.600 19.907 1.00 40.97 138 ALA A C 1
ATOM 1030 O O . ALA A 1 145 ? 0.308 1.880 20.532 1.00 39.31 138 ALA A O 1
ATOM 1032 N N . PHE A 1 146 ? 1.089 2.722 18.588 1.00 36.09 139 PHE A N 1
ATOM 1033 C CA . PHE A 1 146 ? 0.075 1.998 17.801 1.00 38.32 139 PHE A CA 1
ATOM 1034 C C . PHE A 1 146 ? 0.553 0.663 17.273 1.00 36.41 139 PHE A C 1
ATOM 1035 O O . PHE A 1 146 ? -0.170 -0.022 16.549 1.00 37.50 139 PHE A O 1
ATOM 1043 N N . ILE A 1 147 ? 1.738 0.246 17.679 1.00 38.31 140 ILE A N 1
ATOM 1044 C CA . ILE A 1 147 ? 2.318 -0.991 17.154 1.00 37.29 140 ILE A CA 1
ATOM 1045 C C . ILE A 1 147 ? 2.621 -1.960 18.298 1.00 41.84 140 ILE A C 1
ATOM 1046 O O . ILE A 1 147 ? 3.247 -1.602 19.304 1.00 43.10 140 ILE A O 1
ATOM 1051 N N . THR A 1 148 ? 2.091 -3.169 18.177 1.00 38.15 141 THR A N 1
ATOM 1052 C CA . THR A 1 148 ? 2.449 -4.239 19.055 1.00 40.32 141 THR A CA 1
ATOM 1053 C C . THR A 1 148 ? 3.139 -5.343 18.230 1.00 40.10 141 THR A C 1
ATOM 1054 O O . THR A 1 148 ? 2.461 -6.105 17.516 1.00 39.48 141 THR A O 1
ATOM 1058 N N . PRO A 1 149 ? 4.478 -5.475 18.338 1.00 42.00 142 PRO A N 1
ATOM 1059 C CA . PRO A 1 149 ? 5.116 -6.533 17.514 1.00 41.18 142 PRO A CA 1
ATOM 1060 C C . PRO A 1 149 ? 4.561 -7.937 17.845 1.00 42.13 142 PRO A C 1
ATOM 1061 O O . PRO A 1 149 ? 4.276 -8.246 19.030 1.00 40.49 142 PRO A O 1
ATOM 1065 N N . ILE A 1 150 ? 4.411 -8.763 16.811 1.00 39.24 143 ILE A N 1
ATOM 1066 C CA . ILE A 1 150 ? 3.811 -10.097 16.886 1.00 40.59 143 ILE A CA 1
ATOM 1067 C C . ILE A 1 150 ? 4.910 -11.137 16.789 1.00 43.40 143 ILE A C 1
ATOM 1068 O O . ILE A 1 150 ? 5.711 -11.109 15.840 1.00 41.27 143 ILE A O 1
ATOM 1073 N N . PRO A 1 151 ? 4.963 -12.053 17.783 1.00 44.05 144 PRO A N 1
ATOM 1074 C CA . PRO A 1 151 ? 5.931 -13.136 17.720 1.00 44.18 144 PRO A CA 1
ATOM 1075 C C . PRO A 1 151 ? 5.462 -14.093 16.626 1.00 46.78 144 PRO A C 1
ATOM 1076 O O . PRO A 1 151 ? 4.270 -14.426 16.555 1.00 45.95 144 PRO A O 1
ATOM 1080 N N . VAL A 1 152 ? 6.358 -14.465 15.716 1.00 44.59 145 VAL A N 1
ATOM 1081 C CA . VAL A 1 152 ? 5.967 -15.338 14.624 1.00 44.66 145 VAL A CA 1
ATOM 1082 C C . VAL A 1 152 ? 7.027 -16.428 14.532 1.00 48.62 145 VAL A C 1
ATOM 1083 O O . VAL A 1 152 ? 8.214 -16.149 14.773 1.00 50.66 145 VAL A O 1
ATOM 1087 N N . GLN A 1 153 ? 6.598 -17.657 14.230 1.00 51.81 146 GLN A N 1
ATOM 1088 C CA . GLN A 1 153 ? 7.482 -18.803 14.035 1.00 51.13 146 GLN A CA 1
ATOM 1089 C C . GLN A 1 153 ? 7.620 -19.099 12.535 1.00 52.36 146 GLN A C 1
ATOM 1090 O O . GLN A 1 153 ? 6.638 -19.347 11.831 1.00 52.16 146 GLN A O 1
ATOM 1096 N N . VAL A 1 154 ? 8.844 -19.000 12.048 1.00 51.84 147 VAL A N 1
ATOM 1097 C CA . VAL A 1 154 ? 9.099 -19.203 10.637 1.00 55.80 147 VAL A CA 1
ATOM 1098 C C . VAL A 1 154 ? 9.284 -20.707 10.417 1.00 61.09 147 VAL A C 1
ATOM 1099 O O . VAL A 1 154 ? 9.333 -21.479 11.388 1.00 57.86 147 VAL A O 1
ATOM 1103 N N . ARG A 1 155 ? 9.340 -21.118 9.148 1.00 64.63 148 ARG A N 1
ATOM 1104 C CA . ARG A 1 155 ? 9.469 -22.522 8.732 1.00 71.41 148 ARG A CA 1
ATOM 1105 C C . ARG A 1 155 ? 10.402 -23.395 9.589 1.00 70.70 148 ARG A C 1
ATOM 1106 O O . ARG A 1 155 ? 10.101 -24.558 9.853 1.00 70.91 148 ARG A O 1
ATOM 1114 N N . THR A 1 156 ? 11.549 -22.833 9.968 1.00 70.46 149 THR A N 1
ATOM 1115 C CA . THR A 1 156 ? 12.602 -23.568 10.662 1.00 71.71 149 THR A CA 1
ATOM 1116 C C . THR A 1 156 ? 12.327 -23.740 12.149 1.00 68.81 149 THR A C 1
ATOM 1117 O O . THR A 1 156 ? 12.976 -24.529 12.832 1.00 69.51 149 THR A O 1
ATOM 1121 N N . GLY A 1 157 ? 11.358 -23.010 12.670 1.00 67.41 150 GLY A N 1
ATOM 1122 C CA . GLY A 1 157 ? 11.110 -23.044 14.110 1.00 67.03 150 GLY A CA 1
ATOM 1123 C C . GLY A 1 157 ? 11.698 -21.859 14.868 1.00 63.08 150 GLY A C 1
ATOM 1124 O O . GLY A 1 157 ? 11.412 -21.667 16.050 1.00 60.09 150 GLY A O 1
ATOM 1125 N N . GLU A 1 158 ? 12.514 -21.046 14.198 1.00 63.83 151 GLU A N 1
ATOM 1126 C CA . GLU A 1 158 ? 13.068 -19.869 14.849 1.00 64.73 151 GLU A CA 1
ATOM 1127 C C . GLU A 1 158 ? 11.908 -18.912 15.120 1.00 62.40 151 GLU A C 1
ATOM 1128 O O . GLU A 1 158 ? 10.957 -18.874 14.327 1.00 59.97 151 GLU A O 1
ATOM 1134 N N . TRP A 1 159 ? 11.959 -18.193 16.249 1.00 60.90 152 TRP A N 1
ATOM 1135 C CA . TRP A 1 159 ? 10.955 -17.145 16.560 1.00 54.81 152 TRP A CA 1
ATOM 1136 C C . TRP A 1 159 ? 11.454 -15.757 16.245 1.00 55.66 152 TRP A C 1
ATOM 1137 O O . TRP A 1 159 ? 12.559 -15.385 16.640 1.00 58.16 152 TRP A O 1
ATOM 1148 N N . PHE A 1 160 ? 10.639 -14.980 15.530 1.00 51.30 153 PHE A N 1
ATOM 1149 C CA . PHE A 1 160 ? 10.988 -13.601 15.164 1.00 49.75 153 PHE A CA 1
ATOM 1150 C C . PHE A 1 160 ? 9.789 -12.732 15.456 1.00 46.76 153 PHE A C 1
ATOM 1151 O O . PHE A 1 160 ? 8.773 -13.250 15.922 1.00 45.87 153 PHE A O 1
ATOM 1159 N N . TYR A 1 161 ? 9.912 -11.410 15.221 1.00 42.79 154 TYR A N 1
ATOM 1160 C CA . TYR A 1 161 ? 8.780 -10.495 15.490 1.00 41.05 154 TYR A CA 1
ATOM 1161 C C . TYR A 1 161 ? 8.362 -9.714 14.219 1.00 40.56 154 TYR A C 1
ATOM 1162 O O . TYR A 1 161 ? 9.234 -9.111 13.563 1.00 42.20 154 TYR A O 1
ATOM 1171 N N . LEU A 1 162 ? 7.050 -9.738 13.933 1.00 37.81 155 LEU A N 1
ATOM 1172 C CA . LEU A 1 162 ? 6.428 -9.019 12.827 1.00 38.71 155 LEU A CA 1
ATOM 1173 C C . LEU A 1 162 ? 5.750 -7.692 13.271 1.00 35.47 155 LEU A C 1
ATOM 1174 O O . LEU A 1 162 ? 4.982 -7.651 14.234 1.00 36.14 155 LEU A O 1
ATOM 1179 N N . ARG A 1 163 ? 6.071 -6.594 12.583 1.00 32.61 156 ARG A N 1
ATOM 1180 C CA . ARG A 1 163 ? 5.421 -5.333 12.877 1.00 33.13 156 ARG A CA 1
ATOM 1181 C C . ARG A 1 163 ? 5.418 -4.510 11.603 1.00 31.44 156 ARG A C 1
ATOM 1182 O O . ARG A 1 163 ? 6.268 -4.728 10.723 1.00 31.89 156 ARG A O 1
ATOM 1190 N N . PRO A 1 164 ? 4.486 -3.553 11.488 1.00 30.79 157 PRO A N 1
ATOM 1191 C CA . PRO A 1 164 ? 4.680 -2.554 10.417 1.00 30.11 157 PRO A CA 1
ATOM 1192 C C . PRO A 1 164 ? 6.008 -1.787 10.600 1.00 27.89 157 PRO A C 1
ATOM 1193 O O . PRO A 1 164 ? 6.548 -1.689 11.697 1.00 30.77 157 PRO A O 1
ATOM 1197 N N . VAL A 1 165 ? 6.551 -1.234 9.524 1.00 30.97 158 VAL A N 1
ATOM 1198 C CA . VAL A 1 165 ? 7.698 -0.373 9.588 1.00 28.40 158 VAL A CA 1
ATOM 1199 C C . VAL A 1 165 ? 7.392 0.830 10.473 1.00 31.28 158 VAL A C 1
ATOM 1200 O O . VAL A 1 165 ? 6.203 1.245 10.617 1.00 27.89 158 VAL A O 1
ATOM 1204 N N . LEU A 1 166 ? 8.449 1.414 11.067 1.00 27.77 159 LEU A N 1
ATOM 1205 C CA . LEU A 1 166 ? 8.299 2.684 11.776 1.00 27.50 159 LEU A CA 1
ATOM 1206 C C . LEU A 1 166 ? 9.073 3.847 11.091 1.00 29.51 159 LEU A C 1
ATOM 1207 O O . LEU A 1 166 ? 10.057 3.602 10.447 1.00 29.41 159 LEU A O 1
ATOM 1212 N N . PRO A 1 167 ? 8.574 5.098 11.220 1.00 29.97 160 PRO A N 1
ATOM 1213 C CA . PRO A 1 167 ? 9.317 6.229 10.727 1.00 28.57 160 PRO A CA 1
ATOM 1214 C C . PRO A 1 167 ? 10.753 6.071 11.251 1.00 29.10 160 PRO A C 1
ATOM 1215 O O . PRO A 1 167 ? 10.981 5.705 12.416 1.00 30.72 160 PRO A O 1
ATOM 1219 N N . GLY A 1 168 ? 11.701 6.239 10.356 1.00 30.53 161 GLY A N 1
ATOM 1220 C CA . GLY A 1 168 ? 13.113 6.233 10.741 1.00 31.36 161 GLY A CA 1
ATOM 1221 C C . GLY A 1 168 ? 13.727 4.864 10.569 1.00 36.76 161 GLY A C 1
ATOM 1222 O O . GLY A 1 168 ? 14.950 4.762 10.664 1.00 42.54 161 GLY A O 1
ATOM 1223 N N . ASP A 1 169 ? 12.942 3.798 10.310 1.00 33.12 162 ASP A N 1
ATOM 1224 C CA . ASP A 1 169 ? 13.563 2.491 10.017 1.00 37.91 162 ASP A CA 1
ATOM 1225 C C . ASP A 1 169 ? 14.265 2.676 8.650 1.00 39.81 162 ASP A C 1
ATOM 1226 O O . ASP A 1 169 ? 13.642 3.144 7.685 1.00 42.89 162 ASP A O 1
ATOM 1231 N N . VAL A 1 170 ? 15.540 2.318 8.536 1.00 46.54 163 VAL A N 1
ATOM 1232 C CA . VAL A 1 170 ? 16.260 2.630 7.275 1.00 53.43 163 VAL A CA 1
ATOM 1233 C C . VAL A 1 170 ? 15.663 1.798 6.136 1.00 52.98 163 VAL A C 1
ATOM 1234 O O . VAL A 1 170 ? 15.783 2.140 4.943 1.00 55.57 163 VAL A O 1
ATOM 1238 N N . GLU A 1 171 ? 14.940 0.766 6.558 1.00 51.92 164 GLU A N 1
ATOM 1239 C CA . GLU A 1 171 ? 14.213 -0.166 5.707 1.00 59.77 164 GLU A CA 1
ATOM 1240 C C . GLU A 1 171 ? 13.130 0.503 4.857 1.00 61.15 164 GLU A C 1
ATOM 1241 O O . GLU A 1 171 ? 12.858 0.063 3.725 1.00 63.82 164 GLU A O 1
ATOM 1247 N N . ARG A 1 172 ? 12.528 1.564 5.399 1.00 59.10 165 ARG A N 1
ATOM 1248 C CA . ARG A 1 172 ? 11.569 2.409 4.647 1.00 62.70 165 ARG A CA 1
ATOM 1249 C C . ARG A 1 172 ? 12.121 2.829 3.270 1.00 65.71 165 ARG A C 1
ATOM 1250 O O . ARG A 1 172 ? 11.448 2.670 2.227 1.00 67.43 165 ARG A O 1
ATOM 1258 N N . THR A 1 173 ? 13.348 3.347 3.285 1.00 65.20 166 THR A N 1
ATOM 1259 C CA . THR A 1 173 ? 14.083 3.694 2.073 1.00 72.23 166 THR A CA 1
ATOM 1260 C C . THR A 1 173 ? 15.100 2.601 1.730 1.00 72.14 166 THR A C 1
ATOM 1261 O O . THR A 1 173 ? 14.759 1.590 1.107 1.00 74.30 166 THR A O 1
ATOM 1265 N N . TYR A 1 186 ? 9.268 10.239 -4.166 1.00 69.11 179 TYR A N 1
ATOM 1266 C CA . TYR A 1 186 ? 8.651 11.292 -4.977 1.00 73.95 179 TYR A CA 1
ATOM 1267 C C . TYR A 1 186 ? 7.817 10.750 -6.103 1.00 79.16 179 TYR A C 1
ATOM 1268 O O . TYR A 1 186 ? 7.782 11.340 -7.172 1.00 78.67 179 TYR A O 1
ATOM 1277 N N . ARG A 1 187 ? 7.133 9.637 -5.856 1.00 91.65 180 ARG A N 1
ATOM 1278 C CA . ARG A 1 187 ? 6.304 8.998 -6.886 1.00 99.49 180 ARG A CA 1
ATOM 1279 C C . ARG A 1 187 ? 4.830 9.452 -6.807 1.00 101.04 180 ARG A C 1
ATOM 1280 O O . ARG A 1 187 ? 4.416 10.330 -7.578 1.00 106.33 180 ARG A O 1
ATOM 1288 N N . ARG A 1 188 ? 4.076 8.880 -5.858 1.00 100.23 181 ARG A N 1
ATOM 1289 C CA . ARG A 1 188 ? 2.636 9.133 -5.677 1.00 96.02 181 ARG A CA 1
ATOM 1290 C C . ARG A 1 188 ? 2.331 10.559 -5.228 1.00 90.32 181 ARG A C 1
ATOM 1291 O O . ARG A 1 188 ? 1.179 10.999 -5.298 1.00 92.35 181 ARG A O 1
ATOM 1299 N N . PHE A 1 189 ? 3.355 11.279 -4.767 1.00 85.14 182 PHE A N 1
ATOM 1300 C CA . PHE A 1 189 ? 3.140 12.566 -4.097 1.00 78.78 182 PHE A CA 1
ATOM 1301 C C . PHE A 1 189 ? 2.884 13.758 -5.034 1.00 77.91 182 PHE A C 1
ATOM 1302 O O . PHE A 1 189 ? 3.113 14.935 -4.623 1.00 64.09 182 PHE A O 1
ATOM 1310 N N . GLN A 1 190 ? 2.424 13.456 -6.271 1.00 60.80 183 GLN A N 1
ATOM 1311 C CA . GLN A 1 190 ? 1.857 14.464 -7.219 1.00 58.13 183 GLN A CA 1
ATOM 1312 C C . GLN A 1 190 ? 0.516 15.045 -6.690 1.00 51.42 183 GLN A C 1
ATOM 1313 O O . GLN A 1 190 ? -0.266 15.687 -7.401 1.00 59.26 183 GLN A O 1
ATOM 1319 N N . SER A 1 191 ? 0.254 14.814 -5.429 1.00 44.13 184 SER A N 1
ATOM 1320 C CA . SER A 1 191 ? -0.942 15.365 -4.825 1.00 46.63 184 SER A CA 1
ATOM 1321 C C . SER A 1 191 ? -0.538 16.483 -3.866 1.00 38.99 184 SER A C 1
ATOM 1322 O O . SER A 1 191 ? -1.401 16.992 -3.078 1.00 43.78 184 SER A O 1
ATOM 1325 N N . VAL A 1 192 ? 0.757 16.846 -3.844 1.00 31.58 185 VAL A N 1
ATOM 1326 C CA . VAL A 1 192 ? 1.153 17.915 -2.903 1.00 29.40 185 VAL A CA 1
ATOM 1327 C C . VAL A 1 192 ? 1.616 19.130 -3.734 1.00 31.78 185 VAL A C 1
ATOM 1328 O O . VAL A 1 192 ? 2.534 19.004 -4.564 1.00 30.07 185 VAL A O 1
ATOM 1332 N N . ARG A 1 193 ? 1.012 20.314 -3.560 1.00 25.76 186 ARG A N 1
ATOM 1333 C CA . ARG A 1 193 ? 1.351 21.433 -4.428 1.00 25.41 186 ARG A CA 1
ATOM 1334 C C . ARG A 1 193 ? 2.639 22.132 -4.029 1.00 27.36 186 ARG A C 1
ATOM 1335 O O . ARG A 1 193 ? 2.863 22.371 -2.840 1.00 25.61 186 ARG A O 1
ATOM 1343 N N . LYS A 1 194 ? 3.451 22.459 -5.042 1.00 26.94 187 LYS A N 1
ATOM 1344 C CA . LYS A 1 194 ? 4.694 23.240 -4.812 1.00 26.49 187 LYS A CA 1
ATOM 1345 C C . LYS A 1 194 ? 5.545 22.621 -3.684 1.00 23.41 187 LYS A C 1
ATOM 1346 O O . LYS A 1 194 ? 5.930 23.314 -2.780 1.00 23.21 187 LYS A O 1
ATOM 1352 N N . PRO A 1 195 ? 5.778 21.303 -3.719 1.00 24.00 188 PRO A N 1
ATOM 1353 C CA . PRO A 1 195 ? 6.462 20.726 -2.609 1.00 26.98 188 PRO A CA 1
ATOM 1354 C C . PRO A 1 195 ? 8.008 20.932 -2.679 1.00 27.97 188 PRO A C 1
ATOM 1355 O O . PRO A 1 195 ? 8.509 21.284 -3.723 1.00 27.33 188 PRO A O 1
ATOM 1359 N N . THR A 1 196 ? 8.686 20.664 -1.563 1.00 28.26 189 THR A N 1
ATOM 1360 C CA . THR A 1 196 ? 10.165 20.500 -1.542 1.00 26.41 189 THR A CA 1
ATOM 1361 C C . THR A 1 196 ? 10.410 19.022 -1.372 1.00 26.61 189 THR A C 1
ATOM 1362 O O . THR A 1 196 ? 9.494 18.241 -0.994 1.00 25.38 189 THR A O 1
ATOM 1366 N N . ARG A 1 197 ? 11.645 18.580 -1.591 1.00 24.93 190 ARG A N 1
ATOM 1367 C CA . ARG A 1 197 ? 11.977 17.179 -1.335 1.00 21.08 190 ARG A CA 1
ATOM 1368 C C . ARG A 1 197 ? 11.811 16.865 0.089 1.00 22.26 190 ARG A C 1
ATOM 1369 O O . ARG A 1 197 ? 11.402 15.780 0.425 1.00 24.81 190 ARG A O 1
ATOM 1377 N N . ALA A 1 198 ? 12.161 17.801 0.985 1.00 21.19 191 ALA A N 1
ATOM 1378 C CA . ALA A 1 198 ? 12.059 17.483 2.417 1.00 22.91 191 ALA A CA 1
ATOM 1379 C C . ALA A 1 198 ? 10.648 17.227 2.797 1.00 21.87 191 ALA A C 1
ATOM 1380 O O . ALA A 1 198 ? 10.367 16.342 3.565 1.00 22.12 191 ALA A O 1
ATOM 1382 N N . LEU A 1 199 ? 9.745 18.067 2.319 1.00 20.87 192 LEU A N 1
ATOM 1383 C CA . LEU A 1 199 ? 8.320 17.818 2.668 1.00 25.90 192 LEU A CA 1
ATOM 1384 C C . LEU A 1 199 ? 7.832 16.392 2.234 1.00 21.71 192 LEU A C 1
ATOM 1385 O O . LEU A 1 199 ? 7.190 15.691 3.000 1.00 22.81 192 LEU A O 1
ATOM 1390 N N . LEU A 1 200 ? 8.109 16.025 0.988 1.00 21.99 193 LEU A N 1
ATOM 1391 C CA . LEU A 1 200 ? 7.848 14.684 0.463 1.00 24.00 193 LEU A CA 1
ATOM 1392 C C . LEU A 1 200 ? 8.532 13.546 1.214 1.00 27.54 193 LEU A C 1
ATOM 1393 O O . LEU A 1 200 ? 7.920 12.509 1.483 1.00 24.22 193 LEU A O 1
ATOM 1398 N N . GLU A 1 201 ? 9.821 13.711 1.555 1.00 24.43 194 GLU A N 1
ATOM 1399 C CA . GLU A 1 201 ? 10.526 12.691 2.408 1.00 21.80 194 GLU A CA 1
ATOM 1400 C C . GLU A 1 201 ? 9.943 12.512 3.762 1.00 24.28 194 GLU A C 1
ATOM 1401 O O . GLU A 1 201 ? 9.848 11.359 4.286 1.00 25.76 194 GLU A O 1
ATOM 1407 N N . TYR A 1 202 ? 9.434 13.606 4.328 1.00 24.17 195 TYR A N 1
ATOM 1408 C CA . TYR A 1 202 ? 8.825 13.478 5.634 1.00 22.32 195 TYR A CA 1
ATOM 1409 C C . TYR A 1 202 ? 7.491 12.711 5.457 1.00 23.73 195 TYR A C 1
ATOM 1410 O O . TYR A 1 202 ? 7.210 11.774 6.190 1.00 23.78 195 TYR A O 1
ATOM 1419 N N . LEU A 1 203 ? 6.695 13.104 4.468 1.00 21.79 196 LEU A N 1
ATOM 1420 C CA . LEU A 1 203 ? 5.441 12.368 4.225 1.00 24.91 196 LEU A CA 1
ATOM 1421 C C . LEU A 1 203 ? 5.680 10.880 3.953 1.00 25.98 196 LEU A C 1
ATOM 1422 O O . LEU A 1 203 ? 4.851 10.016 4.348 1.00 26.77 196 LEU A O 1
ATOM 1427 N N . PHE A 1 204 ? 6.790 10.554 3.264 1.00 27.37 197 PHE A N 1
ATOM 1428 C CA . PHE A 1 204 ? 7.129 9.160 2.906 1.00 30.53 197 PHE A CA 1
ATOM 1429 C C . PHE A 1 204 ? 7.260 8.345 4.190 1.00 32.46 197 PHE A C 1
ATOM 1430 O O . PHE A 1 204 ? 6.836 7.188 4.252 1.00 30.96 197 PHE A O 1
ATOM 1438 N N . GLU A 1 205 ? 7.818 8.961 5.236 1.00 27.00 198 GLU A N 1
ATOM 1439 C CA . GLU A 1 205 ? 8.000 8.260 6.520 1.00 29.53 198 GLU A CA 1
ATOM 1440 C C . GLU A 1 205 ? 6.684 7.930 7.255 1.00 30.80 198 GLU A C 1
ATOM 1441 O O . GLU A 1 205 ? 6.673 7.083 8.151 1.00 28.22 198 GLU A O 1
ATOM 1447 N N . VAL A 1 206 ? 5.611 8.610 6.888 1.00 32.55 199 VAL A N 1
ATOM 1448 C CA . VAL A 1 206 ? 4.313 8.389 7.575 1.00 32.09 199 VAL A CA 1
ATOM 1449 C C . VAL A 1 206 ? 3.207 7.948 6.584 1.00 35.30 199 VAL A C 1
ATOM 1450 O O . VAL A 1 206 ? 2.025 8.127 6.832 1.00 34.75 199 VAL A O 1
ATOM 1454 N N . ASP A 1 207 ? 3.599 7.344 5.476 1.00 32.57 200 ASP A N 1
ATOM 1455 C CA . ASP A 1 207 ? 2.636 6.840 4.514 1.00 32.22 200 ASP A CA 1
ATOM 1456 C C . ASP A 1 207 ? 2.528 5.369 4.803 1.00 38.48 200 ASP A C 1
ATOM 1457 O O . ASP A 1 207 ? 3.554 4.642 4.818 1.00 32.39 200 ASP A O 1
ATOM 1462 N N . TYR A 1 208 ? 1.298 4.911 5.028 1.00 34.82 201 TYR A N 1
ATOM 1463 C CA . TYR A 1 208 ? 1.040 3.481 5.122 1.00 34.72 201 TYR A CA 1
ATOM 1464 C C . TYR A 1 208 ? 0.080 3.018 4.051 1.00 40.66 201 TYR A C 1
ATOM 1465 O O . TYR A 1 208 ? 0.110 1.863 3.714 1.00 42.54 201 TYR A O 1
ATOM 1474 N N . ALA A 1 209 ? -0.711 3.922 3.459 1.00 41.61 202 ALA A N 1
ATOM 1475 C CA . ALA A 1 209 ? -1.761 3.508 2.486 1.00 48.19 202 ALA A CA 1
ATOM 1476 C C . ALA A 1 209 ? -1.229 3.266 1.115 1.00 48.76 202 ALA A C 1
ATOM 1477 O O . ALA A 1 209 ? -1.602 2.301 0.493 1.00 51.57 202 ALA A O 1
ATOM 1479 N N . ASP A 1 210 ? -0.367 4.147 0.628 1.00 46.92 203 ASP A N 1
ATOM 1480 C CA . ASP A 1 210 ? 0.144 3.990 -0.727 1.00 46.58 203 ASP A CA 1
ATOM 1481 C C . ASP A 1 210 ? 1.389 3.125 -0.794 1.00 49.04 203 ASP A C 1
ATOM 1482 O O . ASP A 1 210 ? 1.850 2.766 -1.877 1.00 47.37 203 ASP A O 1
ATOM 1487 N N . HIS A 1 211 ? 1.952 2.848 0.374 1.00 44.59 204 HIS A N 1
ATOM 1488 C CA . HIS A 1 211 ? 3.216 2.180 0.452 1.00 44.98 204 HIS A CA 1
ATOM 1489 C C . HIS A 1 211 ? 3.217 1.518 1.796 1.00 40.57 204 HIS A C 1
ATOM 1490 O O . HIS A 1 211 ? 3.379 2.156 2.806 1.00 40.48 204 HIS A O 1
ATOM 1497 N N . PHE A 1 212 ? 2.966 0.235 1.818 1.00 39.81 205 PHE A N 1
ATOM 1498 C CA . PHE A 1 212 ? 2.925 -0.465 3.111 1.00 38.09 205 PHE A CA 1
ATOM 1499 C C . PHE A 1 212 ? 4.138 -1.363 3.240 1.00 36.67 205 PHE A C 1
ATOM 1500 O O . PHE A 1 212 ? 4.316 -2.234 2.431 1.00 35.78 205 PHE A O 1
ATOM 1508 N N . VAL A 1 213 ? 4.878 -1.212 4.332 1.00 32.94 206 VAL A N 1
ATOM 1509 C CA . VAL A 1 213 ? 6.045 -2.033 4.604 1.00 36.67 206 VAL A CA 1
ATOM 1510 C C . VAL A 1 213 ? 5.883 -2.875 5.875 1.00 38.64 206 VAL A C 1
ATOM 1511 O O . VAL A 1 213 ? 5.642 -2.324 6.964 1.00 34.26 206 VAL A O 1
ATOM 1515 N N . TRP A 1 214 ? 6.004 -4.212 5.734 1.00 37.32 207 TRP A N 1
ATOM 1516 C CA . TRP A 1 214 ? 6.154 -5.107 6.899 1.00 38.24 207 TRP A CA 1
ATOM 1517 C C . TRP A 1 214 ? 7.610 -5.362 7.181 1.00 39.84 207 TRP A C 1
ATOM 1518 O O . TRP A 1 214 ? 8.425 -5.564 6.257 1.00 44.50 207 TRP A O 1
ATOM 1529 N N . VAL A 1 215 ? 7.926 -5.459 8.454 1.00 41.80 208 VAL A N 1
ATOM 1530 C CA . VAL A 1 215 ? 9.277 -5.643 8.908 1.00 42.17 208 VAL A CA 1
ATOM 1531 C C . VAL A 1 215 ? 9.353 -6.880 9.827 1.00 44.84 208 VAL A C 1
ATOM 1532 O O . VAL A 1 215 ? 8.414 -7.152 10.544 1.00 38.39 208 VAL A O 1
ATOM 1544 N N . THR A 1 217 ? 11.717 -8.425 12.872 1.00 48.29 210 THR A N 1
ATOM 1545 C CA . THR A 1 217 ? 12.829 -8.015 13.754 1.00 47.75 210 THR A CA 1
ATOM 1546 C C . THR A 1 217 ? 13.399 -9.210 14.583 1.00 53.73 210 THR A C 1
ATOM 1547 O O . THR A 1 217 ? 12.709 -10.216 14.821 1.00 50.81 210 THR A O 1
ATOM 1551 N N . GLU A 1 218 ? 14.634 -9.067 15.060 1.00 57.47 211 GLU A N 1
ATOM 1552 C CA . GLU A 1 218 ? 15.245 -10.038 16.010 1.00 59.72 211 GLU A CA 1
ATOM 1553 C C . GLU A 1 218 ? 14.986 -9.574 17.470 1.00 60.32 211 GLU A C 1
ATOM 1554 O O . GLU A 1 218 ? 15.649 -8.653 17.962 1.00 58.74 211 GLU A O 1
ATOM 1560 N N . GLY A 1 219 ? 14.022 -10.192 18.142 1.00 51.53 212 GLY A N 1
ATOM 1561 C CA . GLY A 1 219 ? 13.517 -9.655 19.407 1.00 58.16 212 GLY A CA 1
ATOM 1562 C C . GLY A 1 219 ? 12.453 -8.574 19.192 1.00 58.66 212 GLY A C 1
ATOM 1563 O O . GLY A 1 219 ? 12.472 -7.841 18.179 1.00 56.73 212 GLY A O 1
ATOM 1564 N N . ALA A 1 220 ? 11.529 -8.439 20.150 1.00 58.83 213 ALA A N 1
ATOM 1565 C CA . ALA A 1 220 ? 10.429 -7.457 20.010 1.00 58.99 213 ALA A CA 1
ATOM 1566 C C . ALA A 1 220 ? 10.882 -5.988 19.868 1.00 61.32 213 ALA A C 1
ATOM 1567 O O . ALA A 1 220 ? 10.208 -5.172 19.227 1.00 62.11 213 ALA A O 1
ATOM 1569 N N . LEU A 1 221 ? 12.034 -5.661 20.431 1.00 61.87 214 LEU A N 1
ATOM 1570 C CA . LEU A 1 221 ? 12.553 -4.298 20.362 1.00 61.51 214 LEU A CA 1
ATOM 1571 C C . LEU A 1 221 ? 13.899 -4.285 19.660 1.00 60.28 214 LEU A C 1
ATOM 1572 O O . LEU A 1 221 ? 14.645 -3.304 19.748 1.00 55.09 214 LEU A O 1
ATOM 1577 N N . GLY A 1 222 ? 14.178 -5.381 18.951 1.00 59.03 215 GLY A N 1
ATOM 1578 C CA . GLY A 1 222 ? 15.434 -5.587 18.255 1.00 58.30 215 GLY A CA 1
ATOM 1579 C C . GLY A 1 222 ? 15.483 -5.098 16.812 1.00 58.87 215 GLY A C 1
ATOM 1580 O O . GLY A 1 222 ? 14.530 -4.465 16.323 1.00 51.24 215 GLY A O 1
ATOM 1581 N N . PRO A 1 223 ? 16.612 -5.380 16.129 1.00 59.71 216 PRO A N 1
ATOM 1582 C CA . PRO A 1 223 ? 16.943 -4.913 14.769 1.00 58.93 216 PRO A CA 1
ATOM 1583 C C . PRO A 1 223 ? 16.050 -5.522 13.705 1.00 54.94 216 PRO A C 1
ATOM 1584 O O . PRO A 1 223 ? 15.586 -6.629 13.860 1.00 54.28 216 PRO A O 1
ATOM 1588 N N . VAL A 1 224 ? 15.819 -4.779 12.632 1.00 54.81 217 VAL A N 1
ATOM 1589 C CA . VAL A 1 224 ? 15.071 -5.281 11.509 1.00 54.37 217 VAL A CA 1
ATOM 1590 C C . VAL A 1 224 ? 16.003 -6.170 10.704 1.00 58.25 217 VAL A C 1
ATOM 1591 O O . VAL A 1 224 ? 17.082 -5.737 10.324 1.00 63.21 217 VAL A O 1
ATOM 1595 N N . ILE A 1 225 ? 15.573 -7.392 10.424 1.00 56.70 218 ILE A N 1
ATOM 1596 C CA . ILE A 1 225 ? 16.394 -8.320 9.678 1.00 60.59 218 ILE A CA 1
ATOM 1597 C C . ILE A 1 225 ? 15.773 -8.696 8.337 1.00 60.20 218 ILE A C 1
ATOM 1598 O O . ILE A 1 225 ? 16.325 -9.513 7.581 1.00 63.36 218 ILE A O 1
ATOM 1603 N N . ALA A 1 226 ? 14.628 -8.088 8.043 1.00 54.38 219 ALA A N 1
ATOM 1604 C CA . ALA A 1 226 ? 13.949 -8.273 6.753 1.00 52.01 219 ALA A CA 1
ATOM 1605 C C . ALA A 1 226 ? 12.716 -7.385 6.655 1.00 51.65 219 ALA A C 1
ATOM 1606 O O . ALA A 1 226 ? 12.129 -6.988 7.671 1.00 49.26 219 ALA A O 1
ATOM 1608 N N . ASP A 1 227 ? 12.321 -7.107 5.419 1.00 51.56 220 ASP A N 1
ATOM 1609 C CA . ASP A 1 227 ? 11.220 -6.204 5.128 1.00 51.92 220 ASP A CA 1
ATOM 1610 C C . ASP A 1 227 ? 10.625 -6.619 3.796 1.00 53.14 220 ASP A C 1
ATOM 1611 O O . ASP A 1 227 ? 11.303 -7.207 2.933 1.00 57.22 220 ASP A O 1
ATOM 1616 N N . ALA A 1 228 ? 9.335 -6.393 3.665 1.00 46.99 221 ALA A N 1
ATOM 1617 C CA . ALA A 1 228 ? 8.622 -6.622 2.441 1.00 50.07 221 ALA A CA 1
ATOM 1618 C C . ALA A 1 228 ? 7.684 -5.479 2.314 1.00 47.49 221 ALA A C 1
ATOM 1619 O O . ALA A 1 228 ? 7.217 -4.960 3.319 1.00 39.81 221 ALA A O 1
ATOM 1621 N N . ARG A 1 229 ? 7.406 -5.070 1.085 1.00 46.35 222 ARG A N 1
ATOM 1622 C CA . ARG A 1 229 ? 6.530 -3.907 0.893 1.00 50.30 222 ARG A CA 1
ATOM 1623 C C . ARG A 1 229 ? 5.779 -4.040 -0.410 1.00 51.95 222 ARG A C 1
ATOM 1624 O O . ARG A 1 229 ? 6.193 -4.796 -1.289 1.00 54.15 222 ARG A O 1
ATOM 1632 N N . PHE A 1 230 ? 4.652 -3.344 -0.513 1.00 51.01 223 PHE A N 1
ATOM 1633 C CA . PHE A 1 230 ? 4.104 -2.979 -1.807 1.00 49.63 223 PHE A CA 1
ATOM 1634 C C . PHE A 1 230 ? 4.133 -1.457 -1.905 1.00 49.04 223 PHE A C 1
ATOM 1635 O O . PHE A 1 230 ? 3.994 -0.740 -0.880 1.00 41.20 223 PHE A O 1
ATOM 1643 N N . VAL A 1 231 ? 4.348 -0.974 -3.136 1.00 52.40 224 VAL A N 1
ATOM 1644 C CA . VAL A 1 231 ? 4.297 0.456 -3.463 1.00 50.53 224 VAL A CA 1
ATOM 1645 C C . VAL A 1 231 ? 3.293 0.606 -4.606 1.00 48.15 224 VAL A C 1
ATOM 1646 O O . VAL A 1 231 ? 3.512 0.112 -5.705 1.00 47.52 224 VAL A O 1
ATOM 1650 N N . ARG A 1 232 ? 2.160 1.240 -4.325 1.00 47.73 225 ARG A N 1
ATOM 1651 C CA . ARG A 1 232 ? 1.161 1.403 -5.357 1.00 52.18 225 ARG A CA 1
ATOM 1652 C C . ARG A 1 232 ? 1.726 2.176 -6.562 1.00 56.57 225 ARG A C 1
ATOM 1653 O O . ARG A 1 232 ? 2.538 3.098 -6.405 1.00 55.66 225 ARG A O 1
ATOM 1661 N N . GLU A 1 233 ? 1.300 1.793 -7.766 1.00 57.54 226 GLU A N 1
ATOM 1662 C CA . GLU A 1 233 ? 1.711 2.489 -8.974 1.00 66.45 226 GLU A CA 1
ATOM 1663 C C . GLU A 1 233 ? 1.435 3.975 -8.940 1.00 67.82 226 GLU A C 1
ATOM 1664 O O . GLU A 1 233 ? 2.186 4.767 -9.519 1.00 78.25 226 GLU A O 1
ATOM 1670 N N . GLY A 1 234 ? 0.330 4.337 -8.301 1.00 63.71 227 GLY A N 1
ATOM 1671 C CA . GLY A 1 234 ? -0.009 5.716 -8.078 1.00 57.60 227 GLY A CA 1
ATOM 1672 C C . GLY A 1 234 ? -0.846 5.771 -6.830 1.00 58.26 227 GLY A C 1
ATOM 1673 O O . GLY A 1 234 ? -1.118 4.733 -6.193 1.00 59.28 227 GLY A O 1
ATOM 1674 N N . HIS A 1 235 ? -1.263 6.971 -6.453 1.00 54.22 228 HIS A N 1
ATOM 1675 C CA . HIS A 1 235 ? -2.174 7.093 -5.310 1.00 60.21 228 HIS A CA 1
ATOM 1676 C C . HIS A 1 235 ? -3.406 6.244 -5.532 1.00 59.92 228 HIS A C 1
ATOM 1677 O O . HIS A 1 235 ? -3.994 6.249 -6.633 1.00 61.82 228 HIS A O 1
ATOM 1684 N N . ASN A 1 236 ? -3.771 5.451 -4.529 1.00 58.31 229 ASN A N 1
ATOM 1685 C CA . ASN A 1 236 ? -4.981 4.604 -4.581 1.00 62.24 229 ASN A CA 1
ATOM 1686 C C . ASN A 1 236 ? -5.077 3.578 -5.690 1.00 60.08 229 ASN A C 1
ATOM 1687 O O . ASN A 1 236 ? -6.161 3.069 -5.934 1.00 64.30 229 ASN A O 1
ATOM 1692 N N . ALA A 1 237 ? -3.980 3.266 -6.368 1.00 59.71 230 ALA A N 1
ATOM 1693 C CA . ALA A 1 237 ? -4.065 2.359 -7.516 1.00 61.71 230 ALA A CA 1
ATOM 1694 C C . ALA A 1 237 ? -4.079 0.876 -7.064 1.00 65.47 230 ALA A C 1
ATOM 1695 O O . ALA A 1 237 ? -3.532 0.542 -6.001 1.00 62.16 230 ALA A O 1
ATOM 1697 N N . THR A 1 238 ? -4.731 0.025 -7.869 1.00 64.05 231 THR A N 1
ATOM 1698 C CA . THR A 1 238 ? -4.950 -1.388 -7.593 1.00 69.82 231 THR A CA 1
ATOM 1699 C C . THR A 1 238 ? -3.747 -2.274 -7.915 1.00 72.48 231 THR A C 1
ATOM 1700 O O . THR A 1 238 ? -3.717 -3.451 -7.537 1.00 77.48 231 THR A O 1
ATOM 1712 N N . ALA A 1 240 ? 0.389 -2.781 -7.534 1.00 60.89 233 ALA A N 1
ATOM 1713 C CA . ALA A 1 240 ? 1.539 -2.306 -6.754 1.00 55.32 233 ALA A CA 1
ATOM 1714 C C . ALA A 1 240 ? 2.803 -3.088 -7.068 1.00 57.48 233 ALA A C 1
ATOM 1715 O O . ALA A 1 240 ? 2.753 -4.289 -7.306 1.00 62.55 233 ALA A O 1
ATOM 1717 N N . GLU A 1 241 ? 3.939 -2.402 -7.054 1.00 60.43 234 GLU A N 1
ATOM 1718 C CA . GLU A 1 241 ? 5.226 -3.086 -7.107 1.00 63.71 234 GLU A CA 1
ATOM 1719 C C . GLU A 1 241 ? 5.596 -3.697 -5.733 1.00 60.27 234 GLU A C 1
ATOM 1720 O O . GLU A 1 241 ? 5.795 -2.962 -4.776 1.00 58.03 234 GLU A O 1
ATOM 1726 N N . VAL A 1 242 ? 5.713 -5.017 -5.637 1.00 63.28 235 VAL A N 1
ATOM 1727 C CA . VAL A 1 242 ? 6.245 -5.616 -4.395 1.00 64.37 235 VAL A CA 1
ATOM 1728 C C . VAL A 1 242 ? 7.784 -5.668 -4.383 1.00 67.00 235 VAL A C 1
ATOM 1729 O O . VAL A 1 242 ? 8.413 -5.616 -5.448 1.00 67.17 235 VAL A O 1
ATOM 1733 N N . ALA A 1 243 ? 8.377 -5.755 -3.195 1.00 61.75 236 ALA A N 1
ATOM 1734 C CA . ALA A 1 243 ? 9.840 -5.847 -2.992 1.00 62.50 236 ALA A CA 1
ATOM 1735 C C . ALA A 1 243 ? 10.253 -6.349 -1.590 1.00 63.95 236 ALA A C 1
ATOM 1736 O O . ALA A 1 243 ? 10.200 -5.597 -0.609 1.00 60.45 236 ALA A O 1
ATOM 1738 N N . PHE A 1 244 ? 10.744 -7.575 -1.532 1.00 68.57 237 PHE A N 1
ATOM 1739 C CA . PHE A 1 244 ? 11.183 -8.214 -0.290 1.00 67.34 237 PHE A CA 1
ATOM 1740 C C . PHE A 1 244 ? 12.682 -8.103 -0.127 1.00 68.98 237 PHE A C 1
ATOM 1741 O O . PHE A 1 244 ? 13.420 -8.260 -1.101 1.00 71.35 237 PHE A O 1
ATOM 1749 N N . THR A 1 245 ? 13.133 -7.853 1.099 1.00 68.39 238 THR A N 1
ATOM 1750 C CA . THR A 1 245 ? 14.561 -7.792 1.407 1.00 69.36 238 THR A CA 1
ATOM 1751 C C . THR A 1 245 ? 14.900 -8.611 2.645 1.00 68.40 238 THR A C 1
ATOM 1752 O O . THR A 1 245 ? 14.344 -8.392 3.711 1.00 59.41 238 THR A O 1
ATOM 1756 N N . VAL A 1 246 ? 15.805 -9.572 2.507 1.00 68.14 239 VAL A N 1
ATOM 1757 C CA . VAL A 1 246 ? 16.096 -10.454 3.625 1.00 71.94 239 VAL A CA 1
ATOM 1758 C C . VAL A 1 246 ? 17.579 -10.426 3.990 1.00 78.25 239 VAL A C 1
ATOM 1759 O O . VAL A 1 246 ? 18.428 -10.696 3.142 1.00 82.45 239 VAL A O 1
ATOM 1763 N N . GLY A 1 247 ? 17.879 -10.122 5.257 1.00 78.80 240 GLY A N 1
ATOM 1764 C CA . GLY A 1 247 ? 19.259 -10.035 5.747 1.00 79.98 240 GLY A CA 1
ATOM 1765 C C . GLY A 1 247 ? 20.063 -11.269 5.350 1.00 84.97 240 GLY A C 1
ATOM 1766 O O . GLY A 1 247 ? 19.587 -12.391 5.500 1.00 84.95 240 GLY A O 1
ATOM 1767 N N . ASP A 1 248 ? 21.278 -11.074 4.851 1.00 88.85 241 ASP A N 1
ATOM 1768 C CA . ASP A 1 248 ? 22.056 -12.186 4.253 1.00 97.36 241 ASP A CA 1
ATOM 1769 C C . ASP A 1 248 ? 22.030 -13.512 5.043 1.00 96.56 241 ASP A C 1
ATOM 1770 O O . ASP A 1 248 ? 22.076 -14.591 4.454 1.00 101.45 241 ASP A O 1
ATOM 1775 N N . ASP A 1 249 ? 21.931 -13.422 6.363 1.00 95.70 242 ASP A N 1
ATOM 1776 C CA . ASP A 1 249 ? 21.937 -14.602 7.221 1.00 100.15 242 ASP A CA 1
ATOM 1777 C C . ASP A 1 249 ? 20.600 -15.345 7.219 1.00 100.08 242 ASP A C 1
ATOM 1778 O O . ASP A 1 249 ? 20.527 -16.509 7.612 1.00 105.80 242 ASP A O 1
ATOM 1783 N N . TYR A 1 250 ? 19.560 -14.675 6.736 1.00 94.77 243 TYR A N 1
ATOM 1784 C CA . TYR A 1 250 ? 18.168 -15.042 7.025 1.00 86.81 243 TYR A CA 1
ATOM 1785 C C . TYR A 1 250 ? 17.398 -15.642 5.845 1.00 87.33 243 TYR A C 1
ATOM 1786 O O . TYR A 1 250 ? 16.196 -15.936 5.939 1.00 82.44 243 TYR A O 1
ATOM 1795 N N . GLN A 1 251 ? 18.102 -15.839 4.738 1.00 90.20 244 GLN A N 1
ATOM 1796 C CA . GLN A 1 251 ? 17.500 -16.475 3.576 1.00 92.22 244 GLN A CA 1
ATOM 1797 C C . GLN A 1 251 ? 17.406 -17.967 3.849 1.00 91.74 244 GLN A C 1
ATOM 1798 O O . GLN A 1 251 ? 18.021 -18.465 4.796 1.00 95.45 244 GLN A O 1
ATOM 1804 N N . GLY A 1 252 ? 16.572 -18.661 3.076 1.00 97.36 245 GLY A N 1
ATOM 1805 C CA . GLY A 1 252 ? 16.338 -20.109 3.257 1.00 97.95 245 GLY A CA 1
ATOM 1806 C C . GLY A 1 252 ? 15.402 -20.442 4.409 1.00 95.67 245 GLY A C 1
ATOM 1807 O O . GLY A 1 252 ? 14.758 -21.512 4.420 1.00 91.09 245 GLY A O 1
ATOM 1808 N N . ARG A 1 253 ? 15.308 -19.491 5.352 1.00 91.17 246 ARG A N 1
ATOM 1809 C CA . ARG A 1 253 ? 14.680 -19.680 6.673 1.00 86.48 246 ARG A CA 1
ATOM 1810 C C . ARG A 1 253 ? 13.150 -19.501 6.693 1.00 81.40 246 ARG A C 1
ATOM 1811 O O . ARG A 1 253 ? 12.500 -19.750 7.712 1.00 80.96 246 ARG A O 1
ATOM 1819 N N . GLY A 1 254 ? 12.588 -19.074 5.564 1.00 79.50 247 GLY A N 1
ATOM 1820 C CA . GLY A 1 254 ? 11.151 -18.902 5.412 1.00 74.51 247 GLY A CA 1
ATOM 1821 C C . GLY A 1 254 ? 10.654 -17.500 5.784 1.00 72.25 247 GLY A C 1
ATOM 1822 O O . GLY A 1 254 ? 9.446 -17.252 5.750 1.00 69.79 247 GLY A O 1
ATOM 1823 N N . ILE A 1 255 ? 11.574 -16.595 6.135 1.00 65.66 248 ILE A N 1
ATOM 1824 C CA . ILE A 1 255 ? 11.211 -15.245 6.531 1.00 65.13 248 ILE A CA 1
ATOM 1825 C C . ILE A 1 255 ? 10.518 -14.479 5.396 1.00 64.03 248 ILE A C 1
ATOM 1826 O O . ILE A 1 255 ? 9.567 -13.725 5.641 1.00 64.35 248 ILE A O 1
ATOM 1831 N N . GLY A 1 256 ? 10.987 -14.675 4.155 1.00 68.30 249 GLY A N 1
ATOM 1832 C CA . GLY A 1 256 ? 10.479 -13.892 3.023 1.00 69.27 249 GLY A CA 1
ATOM 1833 C C . GLY A 1 256 ? 9.033 -14.185 2.685 1.00 69.54 249 GLY A C 1
ATOM 1834 O O . GLY A 1 256 ? 8.232 -13.273 2.508 1.00 71.84 249 GLY A O 1
ATOM 1835 N N . SER A 1 257 ? 8.723 -15.472 2.583 1.00 70.35 250 SER A N 1
ATOM 1836 C CA . SER A 1 257 ? 7.371 -15.976 2.316 1.00 73.96 250 SER A CA 1
ATOM 1837 C C . SER A 1 257 ? 6.398 -15.704 3.465 1.00 69.42 250 SER A C 1
ATOM 1838 O O . SER A 1 257 ? 5.196 -15.533 3.258 1.00 67.16 250 SER A O 1
ATOM 1841 N N . PHE A 1 258 ? 6.918 -15.690 4.681 1.00 67.18 251 PHE A N 1
ATOM 1842 C CA . PHE A 1 258 ? 6.143 -15.214 5.796 1.00 64.28 251 PHE A CA 1
ATOM 1843 C C . PHE A 1 258 ? 5.755 -13.730 5.589 1.00 61.04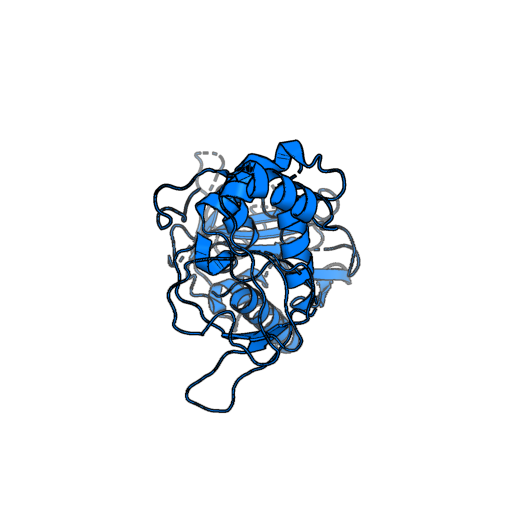 251 PHE A C 1
ATOM 1844 O O . PHE A 1 258 ? 4.578 -13.371 5.665 1.00 61.24 251 PHE A O 1
ATOM 1852 N N . LEU A 1 259 ? 6.730 -12.873 5.310 1.00 60.40 252 LEU A N 1
ATOM 1853 C CA . LEU A 1 259 ? 6.401 -11.430 5.101 1.00 56.96 252 LEU A CA 1
ATOM 1854 C C . LEU A 1 259 ? 5.392 -11.290 3.971 1.00 57.38 252 LEU A C 1
ATOM 1855 O O . LEU A 1 259 ? 4.499 -10.456 4.029 1.00 55.41 252 LEU A O 1
ATOM 1868 N N . GLY A 1 261 ? 2.965 -13.340 3.118 1.00 61.43 254 GLY A N 1
ATOM 1869 C CA . GLY A 1 261 ? 1.640 -13.568 3.703 1.00 62.50 254 GLY A CA 1
ATOM 1870 C C . GLY A 1 261 ? 1.057 -12.318 4.363 1.00 55.53 254 GLY A C 1
ATOM 1871 O O . GLY A 1 261 ? -0.095 -11.946 4.094 1.00 55.29 254 GLY A O 1
ATOM 1872 N N . ALA A 1 262 ? 1.822 -11.727 5.285 1.00 52.90 255 ALA A N 1
ATOM 1873 C CA . ALA A 1 262 ? 1.476 -10.445 5.921 1.00 49.48 255 ALA A CA 1
ATOM 1874 C C . ALA A 1 262 ? 1.079 -9.362 4.893 1.00 45.85 255 ALA A C 1
ATOM 1875 O O . ALA A 1 262 ? 0.109 -8.656 5.055 1.00 46.00 255 ALA A O 1
ATOM 1877 N N . LEU A 1 263 ? 1.828 -9.282 3.807 1.00 53.90 256 LEU A N 1
ATOM 1878 C CA . LEU A 1 263 ? 1.568 -8.292 2.752 1.00 52.05 256 LEU A CA 1
ATOM 1879 C C . LEU A 1 263 ? 0.237 -8.486 1.980 1.00 56.18 256 LEU A C 1
ATOM 1880 O O . LEU A 1 263 ? -0.448 -7.500 1.664 1.00 52.32 256 LEU A O 1
ATOM 1885 N N . ILE A 1 264 ? -0.158 -9.749 1.753 1.00 58.31 257 ILE A N 1
ATOM 1886 C CA . ILE A 1 264 ? -1.487 -10.064 1.208 1.00 60.61 257 ILE A CA 1
ATOM 1887 C C . ILE A 1 264 ? -2.612 -9.643 2.114 1.00 57.85 257 ILE A C 1
ATOM 1888 O O . ILE A 1 264 ? -3.567 -9.041 1.655 1.00 59.47 257 ILE A O 1
ATOM 1893 N N . VAL A 1 265 ? -2.508 -9.961 3.406 1.00 54.10 258 VAL A N 1
ATOM 1894 C CA . VAL A 1 265 ? -3.476 -9.461 4.370 1.00 54.03 258 VAL A CA 1
ATOM 1895 C C . VAL A 1 265 ? -3.657 -7.953 4.255 1.00 52.25 258 VAL A C 1
ATOM 1896 O O . VAL A 1 265 ? -4.779 -7.501 4.054 1.00 55.30 258 VAL A O 1
ATOM 1900 N N . SER A 1 266 ? -2.568 -7.171 4.377 1.00 48.06 259 SER A N 1
ATOM 1901 C CA . SER A 1 266 ? -2.670 -5.707 4.238 1.00 44.90 259 SER A CA 1
ATOM 1902 C C . SER A 1 266 ? -3.124 -5.283 2.830 1.00 47.83 259 SER A C 1
ATOM 1903 O O . SER A 1 266 ? -3.959 -4.424 2.710 1.00 51.12 259 SER A O 1
ATOM 1906 N N . ALA A 1 267 ? -2.548 -5.881 1.787 1.00 51.49 260 ALA A N 1
ATOM 1907 C CA . ALA A 1 267 ? -2.826 -5.461 0.397 1.00 56.88 260 ALA A CA 1
ATOM 1908 C C . ALA A 1 267 ? -4.304 -5.653 0.166 1.00 58.62 260 ALA A C 1
ATOM 1909 O O . ALA A 1 267 ? -4.988 -4.726 -0.301 1.00 58.51 260 ALA A O 1
ATOM 1911 N N . ASN A 1 268 ? -4.780 -6.843 0.551 1.00 62.72 261 ASN A N 1
ATOM 1912 C CA . ASN A 1 268 ? -6.193 -7.201 0.450 1.00 70.16 261 ASN A CA 1
ATOM 1913 C C . ASN A 1 268 ? -6.993 -6.164 1.227 1.00 68.43 261 ASN A C 1
ATOM 1914 O O . ASN A 1 268 ? -7.928 -5.561 0.704 1.00 72.10 261 ASN A O 1
ATOM 1919 N N . TYR A 1 269 ? -6.570 -5.912 2.457 1.00 66.04 262 TYR A N 1
ATOM 1920 C CA . TYR A 1 269 ? -7.241 -4.957 3.329 1.00 63.65 262 TYR A CA 1
ATOM 1921 C C . TYR A 1 269 ? -7.337 -3.536 2.754 1.00 63.88 262 TYR A C 1
ATOM 1922 O O . TYR A 1 269 ? -8.330 -2.861 2.985 1.00 64.64 262 TYR A O 1
ATOM 1931 N N . VAL A 1 270 ? -6.296 -3.062 2.060 1.00 62.02 263 VAL A N 1
ATOM 1932 C CA . VAL A 1 270 ? -6.280 -1.676 1.554 1.00 57.03 263 VAL A CA 1
ATOM 1933 C C . VAL A 1 270 ? -6.819 -1.547 0.130 1.00 60.19 263 VAL A C 1
ATOM 1934 O O . VAL A 1 270 ? -7.016 -0.428 -0.328 1.00 60.65 263 VAL A O 1
ATOM 1938 N N . GLY A 1 271 ? -7.029 -2.663 -0.574 1.00 60.79 264 GLY A N 1
ATOM 1939 C CA . GLY A 1 271 ? -7.580 -2.570 -1.940 1.00 63.44 264 GLY A CA 1
ATOM 1940 C C . GLY A 1 271 ? -6.650 -2.865 -3.101 1.00 65.00 264 GLY A C 1
ATOM 1941 O O . GLY A 1 271 ? -7.072 -2.883 -4.255 1.00 74.48 264 GLY A O 1
ATOM 1942 N N . VAL A 1 272 ? -5.391 -3.152 -2.812 1.00 64.26 265 VAL A N 1
ATOM 1943 C CA . VAL A 1 272 ? -4.455 -3.534 -3.867 1.00 62.47 265 VAL A CA 1
ATOM 1944 C C . VAL A 1 272 ? -4.814 -4.919 -4.398 1.00 69.37 265 VAL A C 1
ATOM 1945 O O . VAL A 1 272 ? -5.123 -5.841 -3.642 1.00 67.78 265 VAL A O 1
ATOM 1949 N N . GLN A 1 273 ? -4.793 -5.038 -5.718 1.00 71.88 266 GLN A N 1
ATOM 1950 C CA . GLN A 1 273 ? -5.355 -6.188 -6.370 1.00 76.73 266 GLN A CA 1
ATOM 1951 C C . GLN A 1 273 ? -4.387 -6.986 -7.232 1.00 75.51 266 GLN A C 1
ATOM 1952 O O . GLN A 1 273 ? -4.694 -8.103 -7.638 1.00 76.69 266 GLN A O 1
ATOM 1958 N N . ARG A 1 274 ? -3.210 -6.431 -7.488 1.00 71.08 267 ARG A N 1
ATO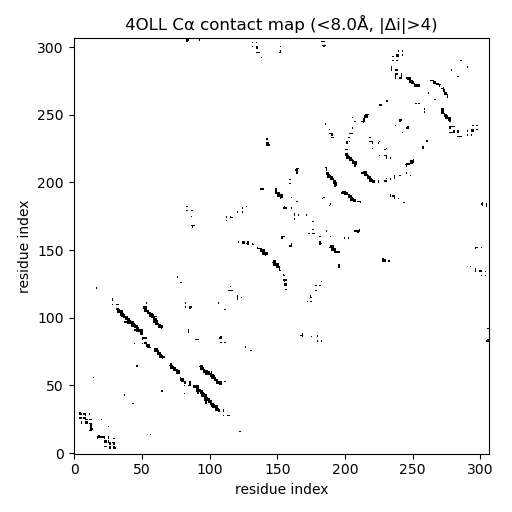M 1959 C CA . ARG A 1 274 ? -2.222 -7.119 -8.316 1.00 71.54 267 ARG A CA 1
ATOM 1960 C C . ARG A 1 274 ? -0.880 -6.640 -7.836 1.00 64.56 267 ARG A C 1
ATOM 1961 O O . ARG A 1 274 ? -0.741 -5.492 -7.480 1.00 63.02 267 ARG A O 1
ATOM 1969 N N . PHE A 1 275 ? 0.086 -7.548 -7.813 1.00 69.31 268 PHE A N 1
ATOM 1970 C CA . PHE A 1 275 ? 1.485 -7.273 -7.475 1.00 68.55 268 PHE A CA 1
ATOM 1971 C C . PHE A 1 275 ? 2.426 -7.447 -8.692 1.00 72.95 268 PHE A C 1
ATOM 1972 O O . PHE A 1 275 ? 2.232 -8.362 -9.515 1.00 79.49 268 PHE A O 1
ATOM 1980 N N . ASN A 1 276 ? 3.476 -6.631 -8.758 1.00 69.82 269 ASN A N 1
ATOM 1981 C CA . ASN A 1 276 ? 4.500 -6.789 -9.789 1.00 78.14 269 ASN A CA 1
ATOM 1982 C C . ASN A 1 276 ? 5.947 -6.678 -9.281 1.00 74.55 269 ASN A C 1
ATOM 1983 O O . ASN A 1 276 ? 6.211 -5.969 -8.331 1.00 72.32 269 ASN A O 1
ATOM 1988 N N . ALA A 1 277 ? 6.872 -7.380 -9.933 1.00 85.16 270 ALA A N 1
ATOM 1989 C CA . ALA A 1 277 ? 8.281 -7.431 -9.512 1.00 87.29 270 ALA A CA 1
ATOM 1990 C C . ALA A 1 277 ? 9.321 -7.292 -10.649 1.00 93.33 270 ALA A C 1
ATOM 1991 O O . ALA A 1 277 ? 9.131 -7.779 -11.768 1.00 91.60 270 ALA A O 1
ATOM 1993 N N . ARG A 1 278 ? 10.426 -6.618 -10.337 1.00 91.99 271 ARG A N 1
ATOM 1994 C CA . ARG A 1 278 ? 11.583 -6.515 -11.235 1.00 96.46 271 ARG A CA 1
ATOM 1995 C C . ARG A 1 278 ? 12.838 -6.735 -10.369 1.00 94.80 271 ARG A C 1
ATOM 1996 O O . ARG A 1 278 ? 13.040 -6.024 -9.366 1.00 88.19 271 ARG A O 1
ATOM 2004 N N . VAL A 1 279 ? 13.643 -7.746 -10.710 1.00 91.98 272 VAL A N 1
ATOM 2005 C CA . VAL A 1 279 ? 14.837 -8.112 -9.904 1.00 92.18 272 VAL A CA 1
ATOM 2006 C C . VAL A 1 279 ? 16.051 -8.482 -10.770 1.00 96.45 272 VAL A C 1
ATOM 2007 O O . VAL A 1 279 ? 15.892 -8.851 -11.935 1.00 98.30 272 VAL A O 1
ATOM 2011 N N . LEU A 1 280 ? 17.253 -8.365 -10.198 1.00 96.43 273 LEU A N 1
ATOM 2012 C CA . LEU A 1 280 ? 18.459 -8.953 -10.797 1.00 103.17 273 LEU A CA 1
ATOM 2013 C C . LEU A 1 280 ? 18.378 -10.494 -10.778 1.00 104.50 273 LEU A C 1
ATOM 2014 O O . LEU A 1 280 ? 17.908 -11.106 -9.801 1.00 97.40 273 LEU A O 1
ATOM 2019 N N . THR A 1 281 ? 18.825 -11.089 -11.883 1.00 107.86 274 THR A N 1
ATOM 2020 C CA . THR A 1 281 ? 18.530 -12.483 -12.219 1.00 113.03 274 THR A CA 1
ATOM 2021 C C . THR A 1 281 ? 19.227 -13.477 -11.284 1.00 113.73 274 THR A C 1
ATOM 2022 O O . THR A 1 281 ? 18.681 -14.539 -10.990 1.00 116.93 274 THR A O 1
ATOM 2026 N N . ASP A 1 282 ? 20.426 -13.131 -10.821 1.00 115.15 275 ASP A N 1
ATOM 2027 C CA . ASP A 1 282 ? 21.168 -14.009 -9.928 1.00 117.17 275 ASP A CA 1
ATOM 2028 C C . ASP A 1 282 ? 20.686 -13.792 -8.498 1.00 111.87 275 ASP A C 1
ATOM 2029 O O . ASP A 1 282 ? 21.289 -14.291 -7.550 1.00 111.19 275 ASP A O 1
ATOM 2034 N N . ASN A 1 283 ? 19.589 -13.045 -8.354 1.00 105.46 276 ASN A N 1
ATOM 2035 C CA . ASN A 1 283 ? 18.886 -12.936 -7.078 1.00 99.98 276 ASN A CA 1
ATOM 2036 C C . ASN A 1 283 ? 17.779 -13.994 -6.973 1.00 98.24 276 ASN A C 1
ATOM 2037 O O . ASN A 1 283 ? 16.574 -13.689 -7.081 1.00 90.95 276 ASN A O 1
ATOM 2050 N N . ALA A 1 285 ? 16.677 -15.966 -4.584 1.00 95.89 278 ALA A N 1
ATOM 2051 C CA . ALA A 1 285 ? 15.789 -15.995 -3.420 1.00 91.09 278 ALA A CA 1
ATOM 2052 C C . ALA A 1 285 ? 14.545 -15.108 -3.542 1.00 83.26 278 ALA A C 1
ATOM 2053 O O . ALA A 1 285 ? 13.465 -15.443 -2.954 1.00 77.63 278 ALA A O 1
ATOM 2063 N N . ARG A 1 287 ? 13.362 -14.423 -6.526 1.00 84.72 280 ARG A N 1
ATOM 2064 C CA . ARG A 1 287 ? 12.685 -15.195 -7.572 1.00 85.56 280 ARG A CA 1
ATOM 2065 C C . ARG A 1 287 ? 11.831 -16.320 -6.973 1.00 82.21 280 ARG A C 1
ATOM 2066 O O . ARG A 1 287 ? 10.651 -16.588 -7.354 1.00 79.79 280 ARG A O 1
ATOM 2074 N N . LYS A 1 288 ? 12.402 -17.037 -5.980 1.00 79.66 281 LYS A N 1
ATOM 2075 C CA . LYS A 1 288 ? 11.652 -18.165 -5.400 1.00 84.30 281 LYS A CA 1
ATOM 2076 C C . LYS A 1 288 ? 10.472 -17.650 -4.581 1.00 81.65 281 LYS A C 1
ATOM 2077 O O . LYS A 1 288 ? 9.384 -18.268 -4.632 1.00 85.83 281 LYS A O 1
ATOM 2083 N N . ILE A 1 289 ? 10.641 -16.476 -3.923 1.00 80.84 282 ILE A N 1
ATOM 2084 C CA . ILE A 1 289 ? 9.483 -15.907 -3.226 1.00 79.87 282 ILE A CA 1
ATOM 2085 C C . ILE A 1 289 ? 8.364 -15.672 -4.227 1.00 81.68 282 ILE A C 1
ATOM 2086 O O . ILE A 1 289 ? 7.162 -15.901 -3.877 1.00 84.48 282 ILE A O 1
ATOM 2099 N N . ASP A 1 291 ? 8.102 -17.091 -7.374 1.00 96.23 284 ASP A N 1
ATOM 2100 C CA . ASP A 1 291 ? 7.693 -18.326 -8.046 1.00 105.90 284 ASP A CA 1
ATOM 2101 C C . ASP A 1 291 ? 6.575 -18.995 -7.234 1.00 103.35 284 ASP A C 1
ATOM 2102 O O . ASP A 1 291 ? 5.723 -19.711 -7.795 1.00 107.07 284 ASP A O 1
ATOM 2107 N N . ARG A 1 292 ? 6.594 -18.749 -5.916 1.00 101.93 285 ARG A N 1
ATOM 2108 C CA . ARG A 1 292 ? 5.628 -19.337 -4.966 1.00 95.66 285 ARG A CA 1
ATOM 2109 C C . ARG A 1 292 ? 4.144 -18.994 -5.223 1.00 99.26 285 ARG A C 1
ATOM 2110 O O . ARG A 1 292 ? 3.259 -19.675 -4.708 1.00 101.89 285 ARG A O 1
ATOM 2118 N N . LEU A 1 293 ? 3.864 -17.959 -6.028 1.00 107.26 286 LEU A N 1
ATOM 2119 C CA . LEU A 1 293 ? 2.535 -17.878 -6.674 1.00 109.88 286 LEU A CA 1
ATOM 2120 C C . LEU A 1 293 ? 2.528 -17.422 -8.131 1.00 107.35 286 LEU A C 1
ATOM 2121 O O . LEU A 1 293 ? 2.413 -16.248 -8.411 1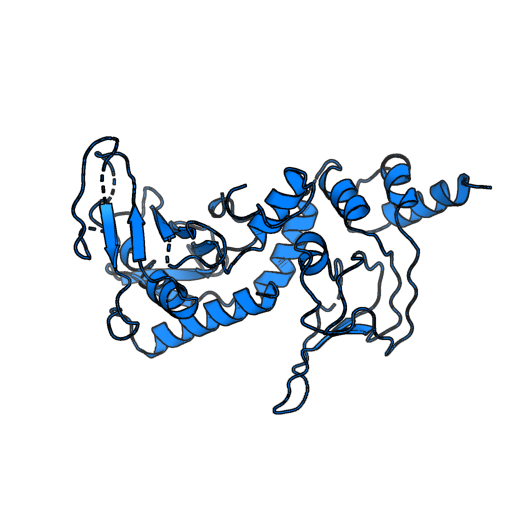.00 100.92 286 LEU A O 1
ATOM 2126 N N . GLY A 1 294 ? 2.638 -18.382 -9.045 1.00 109.76 287 GLY A N 1
ATOM 2127 C CA . GLY A 1 294 ? 2.361 -18.155 -10.465 1.00 114.58 287 GLY A CA 1
ATOM 2128 C C . GLY A 1 294 ? 3.299 -17.274 -11.278 1.00 114.49 287 GLY A C 1
ATOM 2129 O O . GLY A 1 294 ? 3.001 -16.977 -12.446 1.00 120.58 287 GLY A O 1
ATOM 2130 N N . ALA A 1 295 ? 4.430 -16.880 -10.680 1.00 110.75 288 ALA A N 1
ATOM 2131 C CA . ALA A 1 295 ? 5.418 -15.997 -11.320 1.00 107.12 288 ALA A CA 1
ATOM 2132 C C . ALA A 1 295 ? 6.033 -16.547 -12.605 1.00 112.60 288 ALA A C 1
ATOM 2133 O O . ALA A 1 295 ? 6.514 -17.682 -12.648 1.00 114.12 288 ALA A O 1
ATOM 2135 N N . VAL A 1 296 ? 6.025 -15.698 -13.631 1.00 110.82 289 VAL A N 1
ATOM 2136 C CA . VAL A 1 296 ? 6.533 -15.999 -14.953 1.00 113.10 289 VAL A CA 1
ATOM 2137 C C . VAL A 1 296 ? 7.457 -14.846 -15.408 1.00 116.23 289 VAL A C 1
ATOM 2138 O O . VAL A 1 296 ? 6.984 -13.808 -15.897 1.00 115.30 289 VAL A O 1
ATOM 2142 N N . TRP A 1 297 ? 8.771 -15.043 -15.246 1.00 117.58 290 TRP A N 1
ATOM 2143 C CA . TRP A 1 297 ? 9.780 -13.977 -15.449 1.00 117.39 290 TRP A CA 1
ATOM 2144 C C . TRP A 1 297 ? 10.076 -13.630 -16.903 1.00 120.73 290 TRP A C 1
ATOM 2145 O O . TRP A 1 297 ? 9.891 -14.461 -17.808 1.00 125.62 290 TRP A O 1
ATOM 2156 N N . VAL A 1 298 ? 10.523 -12.395 -17.150 1.00 116.37 291 VAL A N 1
ATOM 2157 C CA . VAL A 1 298 ? 10.946 -11.979 -18.511 1.00 124.70 291 VAL A CA 1
ATOM 2158 C C . VAL A 1 298 ? 12.153 -11.029 -18.460 1.00 126.93 291 VAL A C 1
ATOM 2159 O O . VAL A 1 298 ? 12.133 -10.033 -17.735 1.00 128.29 291 VAL A O 1
ATOM 2163 N N . ARG A 1 299 ? 13.187 -11.345 -19.242 1.00 132.31 292 ARG A N 1
ATOM 2164 C CA . ARG A 1 299 ? 14.467 -10.607 -19.262 1.00 135.16 292 ARG A CA 1
ATOM 2165 C C . ARG A 1 299 ? 14.359 -9.097 -19.520 1.00 131.48 292 ARG A C 1
ATOM 2166 O O . ARG A 1 299 ? 13.356 -8.619 -20.054 1.00 130.50 292 ARG A O 1
ATOM 2174 N N . GLU A 1 300 ? 15.409 -8.370 -19.128 1.00 131.24 293 GLU A N 1
ATOM 2175 C CA . GLU A 1 300 ? 15.582 -6.935 -19.411 1.00 131.76 293 GLU A CA 1
ATOM 2176 C C . GLU A 1 300 ? 17.034 -6.524 -19.159 1.00 131.45 293 GLU A C 1
ATOM 2177 O O . GLU A 1 300 ? 17.663 -5.874 -19.994 1.00 128.04 293 GLU A O 1
ATOM 2183 N N . VAL A 1 304 ? 18.500 -8.327 -15.334 1.00 113.66 297 VAL A N 1
ATOM 2184 C CA . VAL A 1 304 ? 17.218 -7.844 -14.820 1.00 110.53 297 VAL A CA 1
ATOM 2185 C C . VAL A 1 304 ? 16.052 -8.702 -15.364 1.00 110.71 297 VAL A C 1
ATOM 2186 O O . VAL A 1 304 ? 15.847 -8.747 -16.575 1.00 114.03 297 VAL A O 1
ATOM 2190 N N . VAL A 1 305 ? 15.306 -9.389 -14.482 1.00 103.04 298 VAL A N 1
ATOM 2191 C CA . VAL A 1 305 ? 14.055 -10.085 -14.889 1.00 104.04 298 VAL A CA 1
ATOM 2192 C C . VAL A 1 305 ? 12.767 -9.407 -14.348 1.00 98.78 298 VAL A C 1
ATOM 2193 O O . VAL A 1 305 ? 12.800 -8.744 -13.308 1.00 96.33 298 VAL A O 1
ATOM 2205 N N . THR A 1 307 ? 8.132 -9.660 -13.866 1.00 97.94 300 THR A N 1
ATOM 2206 C CA . THR A 1 307 ? 6.969 -10.564 -13.615 1.00 93.59 300 THR A CA 1
ATOM 2207 C C . THR A 1 307 ? 5.816 -9.823 -12.915 1.00 89.32 300 THR A C 1
ATOM 2208 O O . THR A 1 307 ? 6.058 -8.823 -12.229 1.00 90.43 300 THR A O 1
ATOM 2212 N N . GLU A 1 308 ? 4.576 -10.299 -13.070 1.00 88.85 301 GLU A N 1
ATOM 2213 C CA . GLU A 1 308 ? 3.435 -9.676 -12.370 1.00 88.87 301 GLU A CA 1
ATOM 2214 C C . GLU A 1 308 ? 2.225 -10.588 -12.095 1.00 91.26 301 GLU A C 1
ATOM 2215 O O . GLU A 1 308 ? 1.738 -11.277 -12.991 1.00 97.87 301 GLU A O 1
ATOM 2221 N N . VAL A 1 309 ? 1.756 -10.580 -10.843 1.00 86.56 302 VAL A N 1
ATOM 2222 C CA . VAL A 1 309 ? 0.798 -11.562 -10.317 1.00 85.99 302 VAL A CA 1
ATOM 2223 C C . VAL A 1 309 ? -0.436 -10.953 -9.642 1.00 83.37 302 VAL A C 1
ATOM 2224 O O . VAL A 1 309 ? -0.379 -9.837 -9.120 1.00 81.14 302 VAL A O 1
ATOM 2228 N N . ASP A 1 310 ? -1.531 -11.718 -9.642 1.00 82.36 303 ASP A N 1
ATOM 2229 C CA . ASP A 1 310 ? -2.781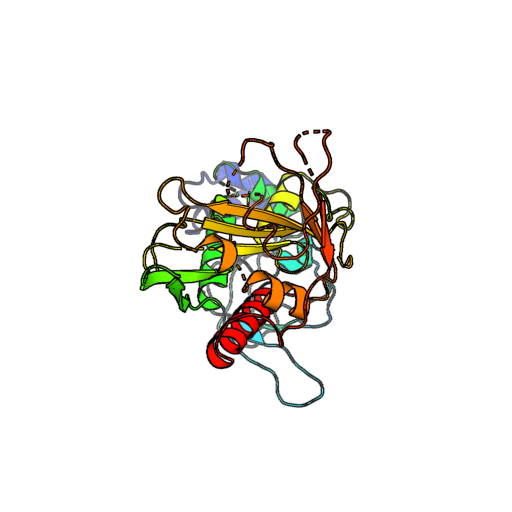 -11.396 -8.926 1.00 87.86 303 ASP A CA 1
ATOM 2230 C C . ASP A 1 310 ? -2.639 -11.401 -7.371 1.00 84.96 303 ASP A C 1
ATOM 2231 O O . ASP A 1 310 ? -1.717 -12.039 -6.843 1.00 80.47 303 ASP A O 1
ATOM 2236 N N . VAL A 1 311 ? -3.572 -10.732 -6.663 1.00 84.31 304 VAL A N 1
ATOM 2237 C CA . VAL A 1 311 ? -3.606 -10.665 -5.159 1.00 77.27 304 VAL A CA 1
ATOM 2238 C C . VAL A 1 311 ? -4.622 -11.664 -4.517 1.00 74.86 304 VAL A C 1
ATOM 2239 O O . VAL A 1 311 ? -5.837 -11.373 -4.409 1.00 71.40 304 VAL A O 1
ATOM 2243 N N . PRO A 1 312 ? -4.112 -12.816 -4.026 1.00 78.53 305 PRO A N 1
ATOM 2244 C CA . PRO A 1 312 ? -5.022 -13.907 -3.625 1.00 81.00 305 PRO A CA 1
ATOM 2245 C C . PRO A 1 312 ? -5.910 -13.565 -2.409 1.00 78.34 305 PRO A C 1
ATOM 2246 O O . PRO A 1 312 ? -5.526 -12.725 -1.602 1.00 72.55 305 PRO A O 1
ATOM 2250 N N . PRO A 1 313 ? -7.096 -14.208 -2.275 1.00 80.47 306 PRO A N 1
ATOM 2251 C CA . PRO A 1 313 ? -7.996 -13.926 -1.151 1.00 79.77 306 PRO A CA 1
ATOM 2252 C C . PRO A 1 313 ? -7.350 -14.149 0.212 1.00 78.61 306 PRO A C 1
ATOM 2253 O O . PRO A 1 313 ? -6.446 -14.992 0.352 1.00 79.07 306 PRO A O 1
ATOM 2257 N N . VAL A 1 314 ? -7.830 -13.393 1.197 1.00 74.84 307 VAL A N 1
ATOM 2258 C CA . VAL A 1 314 ? -7.381 -13.518 2.580 1.00 73.64 307 VAL A CA 1
ATOM 2259 C C . VAL A 1 314 ? -7.609 -14.928 3.111 1.00 77.80 307 VAL A C 1
ATOM 2260 O O . VAL A 1 314 ? -6.876 -15.376 4.004 1.00 73.04 307 VAL A O 1
ATOM 2264 N N . ASP A 1 315 ? -8.627 -15.600 2.553 1.00 76.28 308 ASP A N 1
ATOM 2265 C CA . ASP A 1 315 ? -8.915 -17.031 2.755 1.00 81.01 308 ASP A CA 1
ATOM 2266 C C . ASP A 1 315 ? -7.712 -17.968 2.591 1.00 81.73 308 ASP A C 1
ATOM 2267 O O . ASP A 1 315 ? -7.734 -19.115 3.089 1.00 78.15 308 ASP A O 1
ATOM 2272 N N . THR A 1 316 ? -6.725 -17.523 1.799 1.00 80.18 309 THR A N 1
ATOM 2273 C CA . THR A 1 316 ? -5.765 -18.444 1.180 1.00 80.58 309 THR A CA 1
ATOM 2274 C C . THR A 1 316 ? -4.354 -18.317 1.712 1.00 78.53 309 THR A C 1
ATOM 2275 O O . THR A 1 316 ? -3.472 -19.044 1.257 1.00 79.09 309 THR A O 1
ATOM 2279 N N . VAL A 1 317 ? -4.143 -17.379 2.649 1.00 74.07 310 VAL A N 1
ATOM 2280 C CA . VAL A 1 317 ? -2.866 -17.224 3.305 1.00 71.75 310 VAL A CA 1
ATOM 2281 C C . VAL A 1 317 ? -2.717 -18.326 4.350 1.00 73.82 310 VAL A C 1
ATOM 2282 O O . VAL A 1 317 ? -3.602 -18.493 5.192 1.00 72.39 310 VAL A O 1
ATOM 2286 N N . PRO A 1 318 ? -1.574 -19.042 4.336 1.00 73.37 311 PRO A N 1
ATOM 2287 C CA . PRO A 1 318 ? -1.307 -20.182 5.221 1.00 75.83 311 PRO A CA 1
ATOM 2288 C C . PRO A 1 318 ? -1.029 -19.819 6.692 1.00 73.04 311 PRO A C 1
ATOM 2289 O O . PRO A 1 318 ? -0.082 -20.343 7.288 1.00 72.40 311 PRO A O 1
ATOM 2293 N N . PHE A 1 319 ? -1.858 -18.944 7.261 1.00 66.63 312 PHE A N 1
ATOM 2294 C CA . PHE A 1 319 ? -1.744 -18.548 8.652 1.00 67.04 312 PHE A CA 1
ATOM 2295 C C . PHE A 1 319 ? -3.008 -18.963 9.369 1.00 65.21 312 PHE A C 1
ATOM 2296 O O . PHE A 1 319 ? -4.074 -18.975 8.780 1.00 67.55 312 PHE A O 1
ATOM 2304 N N . GLU A 1 320 ? -2.892 -19.208 10.659 1.00 65.81 313 GLU A N 1
ATOM 2305 C CA . GLU A 1 320 ? -4.053 -19.357 11.506 1.00 69.10 313 GLU A CA 1
ATOM 2306 C C . GLU A 1 320 ? -4.936 -18.130 11.409 1.00 68.67 313 GLU A C 1
ATOM 2307 O O . GLU A 1 320 ? -4.416 -17.005 11.343 1.00 67.42 313 GLU A O 1
ATOM 2313 N N . PRO A 1 321 ? -6.269 -18.321 11.457 1.00 68.43 314 PRO A N 1
ATOM 2314 C CA . PRO A 1 321 ? -7.161 -17.172 11.452 1.00 66.24 314 PRO A CA 1
ATOM 2315 C C . PRO A 1 321 ? -6.740 -16.188 12.550 1.00 63.90 314 PRO A C 1
ATOM 2316 O O . PRO A 1 321 ? -6.696 -14.984 12.271 1.00 62.17 314 PRO A O 1
ATOM 2320 N N . GLU A 1 322 ? -6.363 -16.663 13.746 1.00 60.21 315 GLU A N 1
ATOM 2321 C CA . GLU A 1 322 ? -5.837 -15.721 14.788 1.00 59.92 315 GLU A CA 1
ATOM 2322 C C . GLU A 1 322 ? -4.692 -14.815 14.302 1.00 59.59 315 GLU A C 1
ATOM 2323 O O . GLU A 1 322 ? -4.660 -13.604 14.596 1.00 55.03 315 GLU A O 1
ATOM 2329 N N . LEU A 1 323 ? -3.734 -15.395 13.580 1.00 57.24 316 LEU A N 1
ATOM 2330 C CA . LEU A 1 323 ? -2.592 -14.618 13.147 1.00 56.39 316 LEU A CA 1
ATOM 2331 C C . LEU A 1 323 ? -3.040 -13.579 12.119 1.00 55.08 316 LEU A C 1
ATOM 2332 O O . LEU A 1 323 ? -2.506 -12.465 12.078 1.00 50.15 316 LEU A O 1
ATOM 2337 N N . ILE A 1 324 ? -4.044 -13.946 11.332 1.00 53.95 317 ILE A N 1
ATOM 2338 C CA . ILE A 1 324 ? -4.507 -13.155 10.209 1.00 58.20 317 ILE A CA 1
ATOM 2339 C C . ILE A 1 324 ? -5.157 -11.892 10.749 1.00 56.10 317 ILE A C 1
ATOM 2340 O O . ILE A 1 324 ? -4.948 -10.758 10.236 1.00 51.89 317 ILE A O 1
ATOM 2345 N N . ASP A 1 325 ? -5.956 -12.107 11.776 1.00 50.03 318 ASP A N 1
ATOM 2346 C CA . ASP A 1 325 ? -6.685 -11.025 12.439 1.00 54.79 318 ASP A CA 1
ATOM 2347 C C . ASP A 1 325 ? -5.772 -10.039 13.145 1.00 49.07 318 ASP A C 1
ATOM 2348 O O . ASP A 1 325 ? -6.077 -8.846 13.184 1.00 45.92 318 ASP A O 1
ATOM 2353 N N . GLN A 1 326 ? -4.683 -10.543 13.739 1.00 51.05 319 GLN A N 1
ATOM 2354 C CA . GLN A 1 326 ? -3.697 -9.657 14.387 1.00 45.71 319 GLN A CA 1
ATOM 2355 C C . GLN A 1 326 ? -2.980 -8.847 13.310 1.00 43.80 319 GLN A C 1
ATOM 2356 O O . GLN A 1 326 ? -2.577 -7.708 13.539 1.00 45.12 319 GLN A O 1
ATOM 2362 N N . ILE A 1 327 ? -2.791 -9.444 12.140 1.00 44.79 320 ILE A N 1
ATOM 2363 C CA . ILE A 1 327 ? -2.115 -8.735 11.048 1.00 45.58 320 ILE A CA 1
ATOM 2364 C C . ILE A 1 327 ? -2.995 -7.612 10.459 1.00 47.39 320 ILE A C 1
ATOM 2365 O O . ILE A 1 327 ? -2.545 -6.489 10.244 1.00 43.20 320 ILE A O 1
ATOM 2370 N N . ARG A 1 328 ? -4.263 -7.912 10.215 1.00 47.63 321 ARG A N 1
ATOM 2371 C CA . ARG A 1 328 ? -5.253 -6.918 9.795 1.00 50.13 321 ARG A CA 1
ATOM 2372 C C . ARG A 1 328 ? -5.473 -5.881 10.898 1.00 48.01 321 ARG A C 1
ATOM 2373 O O . ARG A 1 328 ? -5.668 -4.702 10.612 1.00 51.93 321 ARG A O 1
ATOM 2381 N N . ASP A 1 329 ? -5.432 -6.298 12.164 1.00 44.90 322 ASP A N 1
ATOM 2382 C CA . ASP A 1 329 ? -5.593 -5.299 13.224 1.00 46.90 322 ASP A CA 1
ATOM 2383 C C . ASP A 1 329 ? -4.407 -4.333 13.213 1.00 47.24 322 ASP A C 1
ATOM 2384 O O . ASP A 1 329 ? -4.577 -3.109 13.351 1.00 44.60 322 ASP A O 1
ATOM 2389 N N . ALA A 1 330 ? -3.208 -4.878 13.034 1.00 43.89 323 ALA A N 1
ATOM 2390 C CA . ALA A 1 330 ? -1.996 -4.028 13.011 1.00 42.78 323 ALA A CA 1
ATOM 2391 C C . ALA A 1 330 ? -2.046 -3.056 11.830 1.00 39.98 323 ALA A C 1
ATOM 2392 O O . ALA A 1 330 ? -1.671 -1.902 11.955 1.00 38.74 323 ALA A O 1
ATOM 2394 N N . THR A 1 331 ? -2.505 -3.547 10.680 1.00 40.32 324 THR A N 1
ATOM 2395 C CA . THR A 1 331 ? -2.608 -2.774 9.464 1.00 41.70 324 THR A CA 1
ATOM 2396 C C . THR A 1 331 ? -3.554 -1.591 9.633 1.00 45.14 324 THR A C 1
ATOM 2397 O O . THR A 1 331 ? -3.214 -0.419 9.357 1.00 38.84 324 THR A O 1
ATOM 2401 N N . ARG A 1 332 ? -4.762 -1.913 10.071 1.00 43.54 325 ARG A N 1
ATOM 2402 C CA . ARG A 1 332 ? -5.758 -0.923 10.416 1.00 48.71 325 ARG A CA 1
ATOM 2403 C C . ARG A 1 332 ? -5.239 0.112 11.415 1.00 44.08 325 ARG A C 1
ATOM 2404 O O . ARG A 1 332 ? -5.440 1.288 11.208 1.00 45.19 325 ARG A O 1
ATOM 2412 N N . LYS A 1 333 ? -4.612 -0.327 12.510 1.00 42.85 326 LYS A N 1
ATOM 2413 C CA . LYS A 1 333 ? -4.211 0.578 13.567 1.00 43.36 326 LYS A CA 1
ATOM 2414 C C . LYS A 1 333 ? -3.223 1.626 13.082 1.00 43.24 326 LYS A C 1
ATOM 2415 O O . LYS A 1 333 ? -3.383 2.807 13.382 1.00 37.33 326 LYS A O 1
ATOM 2421 N N . VAL A 1 334 ? -2.234 1.218 12.284 1.00 38.59 327 VAL A N 1
ATOM 2422 C CA . VAL A 1 334 ? -1.235 2.184 11.844 1.00 38.97 327 VAL A CA 1
ATOM 2423 C C . VAL A 1 334 ? -1.784 3.100 10.764 1.00 39.89 327 VAL A C 1
ATOM 2424 O O . VAL A 1 334 ? -1.442 4.282 10.743 1.00 34.14 327 VAL A O 1
ATOM 2428 N N . ILE A 1 335 ? -2.629 2.577 9.875 1.00 36.09 328 ILE A N 1
ATOM 2429 C CA . ILE A 1 335 ? -3.188 3.424 8.804 1.00 36.72 328 ILE A CA 1
ATOM 2430 C C . ILE A 1 335 ? -4.049 4.556 9.381 1.00 44.19 328 ILE A C 1
ATOM 2431 O O . ILE A 1 335 ? -4.029 5.701 8.887 1.00 40.70 328 ILE A O 1
ATOM 2436 N N . ARG A 1 336 ? -4.810 4.226 10.423 1.00 45.31 329 ARG A N 1
ATOM 2437 C CA . ARG A 1 336 ? -5.648 5.229 11.080 1.00 50.08 329 ARG A CA 1
ATOM 2438 C C . ARG A 1 336 ? -4.735 6.183 11.825 1.00 44.68 329 ARG A C 1
ATOM 2439 O O . ARG A 1 336 ? -4.960 7.390 11.820 1.00 43.61 329 ARG A O 1
ATOM 2447 N N . ALA A 1 337 ? -3.661 5.663 12.413 1.00 43.45 330 ALA A N 1
ATOM 2448 C CA . ALA A 1 337 ? -2.783 6.539 13.210 1.00 42.93 330 ALA A CA 1
ATOM 2449 C C . ALA A 1 337 ? -2.108 7.643 12.398 1.00 38.61 330 ALA A C 1
ATOM 2450 O O . ALA A 1 337 ? -1.674 8.636 12.973 1.00 45.93 330 ALA A O 1
ATOM 2452 N N . VAL A 1 338 ? -2.086 7.490 11.071 1.00 36.59 331 VAL A N 1
ATOM 2453 C CA . VAL A 1 338 ? -1.414 8.354 10.101 1.00 37.62 331 VAL A CA 1
ATOM 2454 C C . VAL A 1 338 ? -2.492 9.104 9.290 1.00 45.36 331 VAL A C 1
ATOM 2455 O O . VAL A 1 338 ? -2.226 9.750 8.259 1.00 39.40 331 VAL A O 1
ATOM 2459 N N . SER A 1 339 ? -3.720 9.018 9.817 1.00 44.22 332 SER A N 1
ATOM 2460 C CA . SER A 1 339 ? -4.893 9.633 9.202 1.00 50.44 332 SER A CA 1
ATOM 2461 C C . SER A 1 339 ? -5.107 9.203 7.744 1.00 51.69 332 SER A C 1
ATOM 2462 O O . SER A 1 339 ? -5.323 10.051 6.867 1.00 49.48 332 SER A O 1
ATOM 2465 N N . GLN A 1 340 ? -5.005 7.903 7.477 1.00 46.20 333 GLN A N 1
ATOM 2466 C CA . GLN A 1 340 ? -5.352 7.402 6.140 1.00 47.41 333 GLN A CA 1
ATOM 2467 C C . GLN A 1 340 ? -6.539 6.442 6.287 1.00 50.70 333 GLN A C 1
ATOM 2468 O O . GLN A 1 340 ? -6.835 5.659 5.376 1.00 51.68 333 GLN A O 1
#

Nearest PDB structures (foldseek):
  4oll-assembly1_A  TM=1.002E+00  e=3.116E-63  Mycolicibacterium smegmatis MC2 155
  4onu-assembly1_A  TM=9.917E-01  e=2.673E-56  Mycolicibacterium smegmatis MC2 155
  4ku7-assembly1_A  TM=7.187E-01  e=1.024E-07  Homo sapiens
  3of1-assembly1_A  TM=7.151E-01  e=3.073E-07  Saccharomyces cerevisiae
  2ptm-assembly1_A  TM=6.856E-01  e=5.230E-06  Strongylocentrotus purpuratus

Foldseek 3Di:
DPCVLLVQLVVVCPAPLNDVHDSVVCSVLSVFKAKDKDAAFAWPAAFPAFQFKKFWRDFWKKKWAQDPPDGIDIGTPSTIGRQLSQQLRHGHRIIIGGNHTIIDIMGHNVSVVVVLPPPPVVSVQVVQQVLLVVLWFWDWDQFPVRDTWTKAWDARPQCVLPPQQSPSGPPDDVSSVVNNSRQDPQQKTKMFAHDRPHHTQKMKMFHHNYVLHLGEIDIDGHPVCQPRRPRLVSLLHLLLSVVNRNWKYDYADDPPDSVVVVVPDFDWDDPSIGMGTRDDNVPSPDDPVVSVVSNSSSVSSNVSSPD

Sequence (307 aa):
VAELTEVRAADLAALEFFTGCRPSALEPLATQLRPLKAEPGQVLIRQGDPALTFLIESGRVQVSHAVADGPPIVLDIELIIGEIALLRDAPRTATVVAAEPVIGWVGDRDAFDTILHLPGFDRLVRIARQRLAAFITPIPVQVRTGEWFYLRPVLPGDVERTYRRFQSVRKPTRALLEYLFEVDYADHFVWVTEGALGPVIADARFVREGHNATAEVAFTVGDDYQGRGIGSFLGALIVSANYVGVQRFNARVLTDNARKIDRLGAVWVREVVTEVDVPPVDTVPFEPELIDQIRDATRKVIRAVSQ

InterPro domains:
  IPR000182 GNAT domain [PF13302] (154-288)
  IPR000182 GNAT domain [PS51186] (153-317)
  IPR000595 Cyclic nucleotide-binding domain [PF00027] (37-119)
  IPR000595 Cyclic nucleotide-binding domain [PS50042] (17-119)
  IPR000595 Cyclic nucleotide-binding domain [SM00100] (17-137)
  IPR000595 Cyclic nucleotide-binding domain [cd00038] (17-120)
  IPR014710 RmlC-like jelly roll fold [G3DSA:2.60.120.10] (1-142)
  IPR016181 Acyl-CoA N-acyltransferase [SSF55729] (149-293)
  IPR018488 Cyclic nucleotide-binding, conserved site [PS00889] (84-101)
  IPR018490 Cyclic nucleotide-binding domain superfamily [SSF51206] (11-136)
  IPR050503 cAMP-dependent protein kinase regulatory subunit-like [PTHR11635] (30-134)

Radius of gyration: 21.72 Å; Cα contacts (8 Å, |Δi|>4): 568; chains: 1; bounding box: 45×71×50 Å

B-factor: mean 54.92, std 24.65, range [20.87, 167.25]

GO terms:
  GO:0008080 N-acetyltransferase activity (F, IDA)

Solvent-accessible surface area: 16142 Å² total

Organism: Mycolicibacterium smegmatis (strain ATCC 700084 / mc(2)155) (NCBI:txid246196)